Protein AF-A0ABD1KJP4-F1 (afdb_monomer)

Mean predicted aligned error: 9.14 Å

Sequence (254 aa):
MLNLATSDILCLLPLPAFMHALVNEWTFGSAICKVLSFIIYTSLYTGLLTVMLMSIHRYVAVVYPRLWAKMDKMRERFLLFSLWILGSILAICAVETYDVVEDGGKSKCWRISMSDGKRAAVVLSETLFGFAIPFPILVVSYCCLHKKVNQAAFFRSQRLTRLVTLIVVTFFVLWTPVHILNLMHIFAILIKPAKPDMYEQLSRLIRSSDEVVKSFTFINSSVNPSLYAFSSRRLRQNLNQPEDTGAQNSPERL

Organism: NCBI:txid363190

Radius of gyration: 23.45 Å; Cα contacts (8 Å, |Δi|>4): 217; chains: 1; bounding box: 84×47×58 Å

pLDDT: mean 81.46, std 12.36, range [36.31, 96.0]

Structure (mmCIF, N/CA/C/O backbone):
data_AF-A0ABD1KJP4-F1
#
_entry.id   AF-A0ABD1KJP4-F1
#
loop_
_atom_site.group_PDB
_atom_site.id
_atom_site.type_symbol
_atom_site.label_atom_id
_atom_site.label_alt_id
_atom_site.label_comp_id
_atom_site.label_asym_id
_atom_site.label_entity_id
_atom_site.label_seq_id
_atom_site.pdbx_PDB_ins_code
_atom_site.Cartn_x
_atom_site.Cartn_y
_atom_site.Cartn_z
_atom_site.occupancy
_atom_site.B_iso_or_equiv
_atom_site.auth_seq_id
_atom_site.auth_comp_id
_atom_site.auth_asym_id
_atom_site.auth_atom_id
_atom_site.pdbx_PDB_model_num
ATOM 1 N N . MET A 1 1 ? -7.871 7.688 12.672 1.00 81.31 1 MET A N 1
ATOM 2 C CA . MET A 1 1 ? -8.555 8.112 11.426 1.00 81.31 1 MET A CA 1
ATOM 3 C C . MET A 1 1 ? -7.677 9.080 10.655 1.00 81.31 1 MET A C 1
ATOM 5 O O . MET A 1 1 ? -7.426 8.811 9.495 1.00 81.31 1 MET A O 1
ATOM 9 N N . LEU A 1 2 ? -7.130 10.119 11.305 1.00 87.31 2 LEU A N 1
ATOM 10 C CA . LEU A 1 2 ? -6.175 11.043 10.678 1.00 87.31 2 LEU A CA 1
ATOM 11 C C . LEU A 1 2 ? -4.997 10.329 9.995 1.00 87.31 2 LEU A C 1
ATOM 13 O O . LEU A 1 2 ? -4.798 10.554 8.817 1.00 87.31 2 LEU A O 1
ATOM 17 N N . ASN A 1 3 ? -4.312 9.398 10.676 1.00 90.38 3 ASN A N 1
ATOM 18 C CA . ASN A 1 3 ? -3.225 8.616 10.064 1.00 90.38 3 ASN A CA 1
ATOM 19 C C . ASN A 1 3 ? -3.621 7.921 8.754 1.00 90.38 3 ASN A C 1
ATOM 21 O O . ASN A 1 3 ? -2.839 7.935 7.816 1.00 90.38 3 ASN A O 1
ATOM 25 N N . LEU A 1 4 ? -4.828 7.347 8.694 1.00 89.19 4 LEU A N 1
ATOM 26 C CA . LEU A 1 4 ? -5.322 6.665 7.497 1.00 89.19 4 LEU A CA 1
ATOM 27 C C . LEU A 1 4 ? -5.564 7.670 6.364 1.00 89.19 4 LEU A C 1
ATOM 29 O O . LEU A 1 4 ? -5.093 7.466 5.256 1.00 89.19 4 LEU A O 1
ATOM 33 N N . ALA A 1 5 ? -6.198 8.807 6.665 1.00 90.19 5 ALA A N 1
ATOM 34 C CA . ALA A 1 5 ? -6.375 9.880 5.688 1.00 90.19 5 ALA A CA 1
ATOM 35 C C . ALA A 1 5 ? -5.031 10.449 5.200 1.00 90.19 5 ALA A C 1
ATOM 37 O O . ALA A 1 5 ? -4.873 10.720 4.014 1.00 90.19 5 ALA A O 1
ATOM 38 N N . THR A 1 6 ? -4.049 10.600 6.092 1.00 92.62 6 THR A N 1
ATOM 39 C CA . THR A 1 6 ? -2.695 11.034 5.732 1.00 92.62 6 THR A CA 1
ATOM 40 C C . THR A 1 6 ? -2.020 10.024 4.810 1.00 92.62 6 THR A C 1
ATOM 42 O O . THR A 1 6 ? -1.490 10.431 3.781 1.00 92.62 6 THR A O 1
ATOM 45 N N . SER A 1 7 ? -2.069 8.724 5.125 1.00 94.06 7 SER A N 1
ATOM 46 C CA . SER A 1 7 ? -1.516 7.696 4.238 1.00 94.06 7 SER A CA 1
ATOM 47 C C . SER A 1 7 ? -2.243 7.650 2.894 1.00 94.06 7 SER A C 1
ATOM 49 O O . SER A 1 7 ? -1.596 7.542 1.863 1.00 94.06 7 SER A O 1
ATOM 51 N N . ASP A 1 8 ? -3.568 7.803 2.870 1.00 92.56 8 ASP A N 1
ATOM 52 C CA . ASP A 1 8 ? -4.337 7.800 1.623 1.00 92.56 8 ASP A CA 1
ATOM 53 C C . ASP A 1 8 ? -3.972 8.981 0.717 1.00 92.56 8 ASP A C 1
ATOM 55 O O . ASP A 1 8 ? -3.755 8.802 -0.479 1.00 92.56 8 ASP A O 1
ATOM 59 N N . ILE A 1 9 ? -3.846 10.183 1.288 1.00 92.56 9 ILE A N 1
ATOM 60 C CA . ILE A 1 9 ? -3.418 11.374 0.545 1.00 92.56 9 ILE A CA 1
ATOM 61 C C . ILE A 1 9 ? -2.000 11.177 0.009 1.00 92.56 9 ILE A C 1
ATOM 63 O O . ILE A 1 9 ? -1.771 11.407 -1.177 1.00 92.56 9 ILE A O 1
ATOM 67 N N . LEU A 1 10 ? -1.064 10.712 0.845 1.00 94.00 10 LEU A N 1
ATOM 68 C CA . LEU A 1 10 ? 0.306 10.432 0.412 1.00 94.00 10 LEU A CA 1
ATOM 69 C C . LEU A 1 10 ? 0.353 9.375 -0.698 1.00 94.00 10 LEU A C 1
ATOM 71 O O . LEU A 1 10 ? 1.142 9.527 -1.623 1.00 94.00 10 LEU A O 1
ATOM 75 N N . CYS A 1 11 ? -0.516 8.362 -0.667 1.00 93.44 11 CYS A N 1
ATOM 76 C CA . CYS A 1 11 ? -0.611 7.360 -1.729 1.00 93.44 11 CYS A CA 1
ATOM 77 C C . CYS A 1 11 ? -1.087 7.956 -3.063 1.00 93.44 11 CYS A C 1
ATOM 79 O O . CYS A 1 11 ? -0.708 7.463 -4.122 1.00 93.44 11 CYS A O 1
ATOM 81 N N . LEU A 1 12 ? -1.917 9.002 -3.031 1.00 93.12 12 LEU A N 1
ATOM 82 C CA . LEU A 1 12 ? -2.450 9.654 -4.230 1.00 93.12 12 LEU A CA 1
ATOM 83 C C . LEU A 1 12 ? -1.501 10.709 -4.819 1.00 93.12 12 LEU A C 1
ATOM 85 O O . LEU A 1 12 ? -1.611 11.009 -6.005 1.00 93.12 12 LEU A O 1
ATOM 89 N N . LEU A 1 13 ? -0.554 11.252 -4.043 1.00 93.75 13 LEU A N 1
ATOM 90 C CA . LEU A 1 13 ? 0.391 12.272 -4.530 1.00 93.75 13 LEU A CA 1
ATOM 91 C C . LEU A 1 13 ? 1.233 11.819 -5.741 1.00 93.75 13 LEU A C 1
ATOM 93 O O . LEU A 1 13 ? 1.409 12.624 -6.652 1.00 93.75 13 LEU A O 1
ATOM 97 N N . PRO A 1 14 ? 1.740 10.572 -5.811 1.00 92.81 14 PRO A N 1
ATOM 98 C CA . PRO A 1 14 ? 2.503 10.094 -6.963 1.00 92.81 14 PRO A CA 1
ATOM 99 C C . PRO A 1 14 ? 1.662 9.834 -8.216 1.00 92.81 14 PRO A C 1
ATOM 101 O O . PRO A 1 14 ? 2.219 9.733 -9.310 1.00 92.81 14 PRO A O 1
ATOM 104 N N . LEU A 1 15 ? 0.335 9.718 -8.080 1.00 91.44 15 LEU A N 1
ATOM 105 C CA . LEU A 1 15 ? -0.561 9.288 -9.154 1.00 91.44 15 LEU A CA 1
ATOM 106 C C . LEU A 1 15 ? -0.414 10.116 -10.447 1.00 91.44 15 LEU A C 1
ATOM 108 O O . LEU A 1 15 ? -0.304 9.500 -11.506 1.00 91.44 15 LEU A O 1
ATOM 112 N N . PRO A 1 16 ? -0.333 11.464 -10.428 1.00 92.31 16 PRO A N 1
ATOM 113 C CA . PRO A 1 16 ? -0.170 12.250 -11.652 1.00 92.31 16 PRO A CA 1
ATOM 114 C C . PRO A 1 16 ? 1.120 11.931 -12.421 1.00 92.31 16 PRO A C 1
ATOM 116 O O . PRO A 1 16 ? 1.107 11.902 -13.650 1.00 92.31 16 PRO A O 1
ATOM 119 N N . ALA A 1 17 ? 2.221 11.648 -11.715 1.00 91.69 17 ALA A N 1
ATOM 120 C CA . ALA A 1 17 ? 3.492 11.290 -12.344 1.00 91.69 17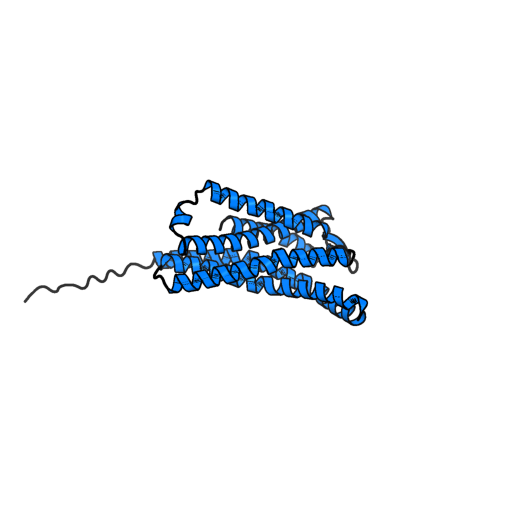 ALA A CA 1
ATOM 121 C C . ALA A 1 17 ? 3.406 9.925 -13.045 1.00 91.69 17 ALA A C 1
ATOM 123 O O . ALA A 1 17 ? 3.868 9.784 -14.178 1.00 91.69 17 ALA A O 1
ATOM 124 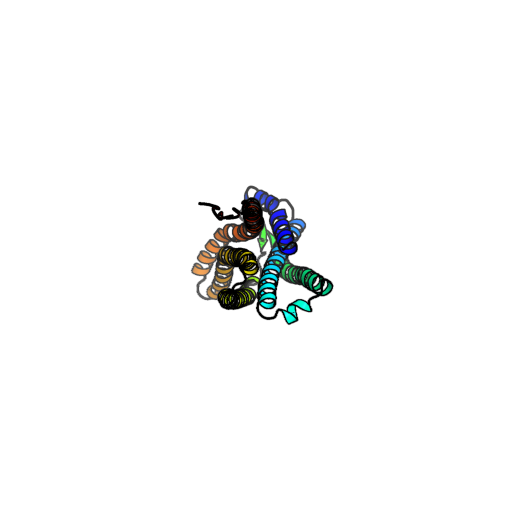N N . PHE A 1 18 ? 2.755 8.943 -12.412 1.00 90.06 18 PHE A N 1
ATOM 125 C CA . PHE A 1 18 ? 2.505 7.637 -13.027 1.00 90.06 18 PHE A CA 1
ATOM 126 C C . PHE A 1 18 ? 1.525 7.729 -14.202 1.00 90.06 18 PHE A C 1
ATOM 128 O O . PHE A 1 18 ? 1.778 7.128 -15.240 1.00 90.06 18 PHE A O 1
ATOM 135 N N . MET A 1 19 ? 0.468 8.541 -14.103 1.00 90.31 19 MET A N 1
ATOM 136 C CA . MET A 1 19 ? -0.467 8.769 -15.214 1.00 90.31 19 MET A CA 1
ATOM 137 C C . MET A 1 19 ? 0.226 9.404 -16.425 1.00 90.31 19 MET A C 1
ATOM 139 O O . MET A 1 19 ? 0.005 8.974 -17.555 1.00 90.31 19 MET A O 1
ATOM 143 N N . HIS A 1 20 ? 1.112 10.379 -16.200 1.00 91.56 20 HIS A N 1
ATOM 144 C CA . HIS A 1 20 ? 1.943 10.940 -17.264 1.00 91.56 20 HIS A CA 1
ATOM 145 C C . HIS A 1 20 ? 2.839 9.870 -17.909 1.00 91.56 20 HIS A C 1
ATOM 147 O O . HIS A 1 20 ? 2.899 9.767 -19.134 1.00 91.56 20 HIS A O 1
ATOM 153 N N . ALA A 1 21 ? 3.510 9.052 -17.093 1.00 89.50 21 ALA A N 1
ATOM 154 C CA . ALA A 1 21 ? 4.411 8.010 -17.578 1.00 89.50 21 ALA A CA 1
ATOM 155 C C . ALA A 1 21 ? 3.695 6.876 -18.334 1.00 89.50 21 ALA A C 1
ATOM 157 O O . ALA A 1 21 ? 4.287 6.289 -19.236 1.00 89.50 21 ALA A O 1
ATOM 158 N N . LEU A 1 22 ? 2.431 6.585 -17.999 1.00 86.00 22 LEU A N 1
ATOM 159 C CA . LEU A 1 22 ? 1.606 5.598 -18.704 1.00 86.00 22 LEU A CA 1
ATOM 160 C C . LEU A 1 22 ? 1.279 6.025 -20.142 1.00 86.00 22 LEU A C 1
ATOM 162 O O . LEU A 1 22 ? 1.273 5.188 -21.043 1.00 86.00 22 LEU A O 1
ATOM 166 N N . VAL A 1 23 ? 1.003 7.314 -20.362 1.00 88.00 23 VAL A N 1
ATOM 167 C CA . VAL A 1 23 ? 0.666 7.853 -21.692 1.00 88.00 23 VAL A CA 1
ATOM 168 C C . VAL A 1 23 ? 1.929 8.083 -22.524 1.00 88.00 23 VAL A C 1
ATOM 170 O O . VAL A 1 23 ? 1.996 7.699 -23.695 1.00 88.00 23 VAL A O 1
ATOM 173 N N . ASN A 1 24 ? 2.943 8.681 -21.901 1.00 88.56 24 ASN A N 1
ATOM 174 C CA . ASN A 1 24 ? 4.196 9.043 -22.547 1.00 88.56 24 ASN A CA 1
ATOM 175 C C . ASN A 1 24 ? 5.257 7.972 -22.259 1.00 88.56 24 ASN A C 1
ATOM 177 O O . ASN A 1 24 ? 5.171 6.850 -22.768 1.00 88.56 24 ASN A O 1
ATOM 181 N N . GLU A 1 25 ? 6.241 8.344 -21.450 1.00 91.25 25 GLU A N 1
ATOM 182 C CA . GLU A 1 25 ? 7.301 7.515 -20.902 1.00 91.25 25 GLU A CA 1
ATOM 183 C C . GLU A 1 25 ? 7.779 8.125 -19.576 1.00 91.25 25 GLU A C 1
ATOM 185 O O . GLU A 1 25 ? 7.452 9.267 -19.225 1.00 91.25 25 GLU A O 1
ATOM 190 N N . TRP A 1 26 ? 8.550 7.359 -18.813 1.00 93.88 26 TRP A N 1
ATOM 191 C CA . TRP A 1 26 ? 9.144 7.815 -17.567 1.00 93.88 26 TRP A CA 1
ATOM 192 C C . TRP A 1 26 ? 10.380 8.685 -17.818 1.00 93.88 26 TRP A C 1
ATOM 194 O O . TRP A 1 26 ? 11.457 8.171 -18.106 1.00 93.88 26 TRP A O 1
ATOM 204 N N . THR A 1 27 ? 10.250 9.998 -17.625 1.00 93.12 27 THR A N 1
ATOM 205 C CA . THR A 1 27 ? 11.337 10.976 -17.837 1.00 93.12 27 THR A CA 1
ATOM 206 C C . THR A 1 27 ? 11.956 11.517 -16.544 1.00 93.12 27 THR A C 1
ATOM 208 O O . THR A 1 27 ? 12.947 12.238 -16.578 1.00 93.12 27 THR A O 1
ATOM 211 N N . PHE A 1 28 ? 11.412 11.154 -15.380 1.00 92.44 28 PHE A N 1
ATOM 212 C CA . PHE A 1 28 ? 11.823 11.700 -14.079 1.00 92.44 28 PHE A CA 1
ATOM 213 C C . PHE A 1 28 ? 13.106 11.068 -13.502 1.00 92.44 28 PHE A C 1
ATOM 215 O O . PHE A 1 28 ? 13.594 11.478 -12.449 1.00 92.44 28 PHE A O 1
ATOM 222 N N . GLY A 1 29 ? 13.654 10.050 -14.166 1.00 93.25 29 GLY A N 1
ATOM 223 C CA . GLY A 1 29 ? 14.861 9.345 -13.734 1.00 93.25 29 GLY A CA 1
ATOM 224 C C . GLY A 1 29 ? 14.659 8.384 -12.553 1.00 93.25 29 GLY A C 1
ATOM 225 O O . GLY A 1 29 ? 13.565 8.242 -11.995 1.00 93.25 29 GLY A O 1
ATOM 226 N N . SER A 1 30 ? 15.743 7.695 -12.188 1.00 93.69 30 SER A N 1
ATOM 227 C CA . SER A 1 30 ? 15.760 6.622 -11.177 1.00 93.69 30 SER A CA 1
ATOM 228 C C . SER A 1 30 ? 15.444 7.114 -9.764 1.00 93.69 30 SER A C 1
ATOM 230 O O . SER A 1 30 ? 14.629 6.514 -9.062 1.00 93.69 30 SER A O 1
ATOM 232 N N . ALA A 1 31 ? 16.016 8.252 -9.357 1.00 94.31 31 ALA A N 1
ATOM 233 C CA . ALA A 1 31 ? 15.813 8.790 -8.013 1.00 94.31 31 ALA A CA 1
ATOM 234 C C . ALA A 1 31 ? 14.329 9.070 -7.727 1.00 94.31 31 ALA A C 1
ATOM 236 O O . ALA A 1 31 ? 13.802 8.640 -6.701 1.00 94.31 31 ALA A O 1
ATOM 237 N N . ILE A 1 32 ? 13.630 9.721 -8.662 1.00 94.88 32 ILE A N 1
ATOM 238 C CA . ILE A 1 32 ? 12.201 10.016 -8.513 1.00 94.88 32 ILE A CA 1
ATOM 239 C C . ILE A 1 32 ? 11.373 8.723 -8.559 1.00 94.88 32 ILE A C 1
ATOM 241 O O . ILE A 1 32 ? 10.429 8.594 -7.784 1.00 94.88 32 ILE A O 1
ATOM 245 N N . CYS A 1 33 ? 11.750 7.735 -9.381 1.00 94.44 33 CYS A N 1
ATOM 246 C CA . CYS A 1 33 ? 11.081 6.427 -9.410 1.00 94.44 33 CYS A CA 1
ATOM 247 C C . CYS A 1 33 ? 11.119 5.749 -8.034 1.00 94.44 33 CYS A C 1
ATOM 249 O O . CYS A 1 33 ? 10.080 5.322 -7.522 1.00 94.44 33 CYS A O 1
ATOM 251 N N . LYS A 1 34 ? 12.291 5.731 -7.388 1.00 94.31 34 LYS A N 1
ATOM 252 C CA . LYS A 1 34 ? 12.469 5.144 -6.052 1.00 94.31 34 LYS A CA 1
ATOM 253 C C . LYS A 1 34 ? 11.723 5.924 -4.975 1.00 94.31 34 LYS A C 1
ATOM 255 O O . LYS A 1 34 ? 11.031 5.315 -4.165 1.00 94.31 34 LYS A O 1
ATOM 260 N N . VAL A 1 35 ? 11.787 7.258 -4.994 1.00 95.38 35 VAL A N 1
ATOM 261 C CA . VAL A 1 35 ? 11.077 8.112 -4.023 1.00 95.38 35 VAL A CA 1
ATOM 262 C C . VAL A 1 35 ? 9.562 7.953 -4.137 1.00 95.38 35 VAL A C 1
ATOM 264 O O . VAL A 1 35 ? 8.889 7.740 -3.130 1.00 95.38 35 VAL A O 1
ATOM 267 N N . LEU A 1 36 ? 9.009 8.017 -5.350 1.00 94.62 36 LEU A N 1
ATOM 268 C CA . LEU A 1 36 ? 7.568 7.878 -5.559 1.00 94.62 36 LEU A CA 1
ATOM 269 C C . LEU A 1 36 ? 7.084 6.465 -5.221 1.00 94.62 36 LEU A C 1
ATOM 271 O O . LEU A 1 36 ? 6.056 6.320 -4.560 1.00 94.62 36 LEU A O 1
ATOM 275 N N . SER A 1 37 ? 7.858 5.434 -5.570 1.00 92.75 37 SER A N 1
ATOM 276 C CA . SER A 1 37 ? 7.577 4.056 -5.149 1.00 92.75 37 SER A CA 1
ATOM 277 C C . SER A 1 37 ? 7.612 3.922 -3.623 1.00 92.75 37 SER A C 1
ATOM 279 O O . SER A 1 37 ? 6.708 3.332 -3.037 1.00 92.75 37 SER A O 1
ATOM 281 N N . PHE A 1 38 ? 8.593 4.530 -2.950 1.00 94.44 38 PHE A N 1
ATOM 282 C CA . PHE A 1 38 ? 8.696 4.522 -1.488 1.00 94.44 38 PHE A CA 1
ATOM 283 C C . PHE A 1 38 ? 7.500 5.180 -0.811 1.00 94.44 38 PHE A C 1
ATOM 285 O O . PHE A 1 38 ? 6.962 4.627 0.150 1.00 94.44 38 PHE A O 1
ATOM 292 N N . ILE A 1 39 ? 7.045 6.320 -1.331 1.00 94.88 39 ILE A N 1
ATOM 293 C CA . ILE A 1 39 ? 5.849 7.001 -0.830 1.00 94.88 39 ILE A CA 1
ATOM 294 C C . ILE A 1 39 ? 4.621 6.098 -0.981 1.00 94.88 39 ILE A C 1
ATOM 296 O O . ILE A 1 39 ? 3.868 5.956 -0.015 1.00 94.88 39 ILE A O 1
ATOM 300 N N . ILE A 1 40 ? 4.441 5.445 -2.136 1.00 92.25 40 ILE A N 1
ATOM 301 C CA . ILE A 1 40 ? 3.330 4.505 -2.359 1.00 92.25 40 ILE A CA 1
ATOM 302 C C . ILE A 1 40 ? 3.392 3.363 -1.343 1.00 92.25 40 ILE A C 1
ATOM 304 O O . ILE A 1 40 ? 2.454 3.180 -0.571 1.00 92.25 40 ILE A O 1
ATOM 308 N N . TYR A 1 41 ? 4.500 2.624 -1.282 1.00 91.31 41 TYR A N 1
ATOM 309 C CA . TYR A 1 41 ? 4.616 1.451 -0.412 1.00 91.31 41 TYR A CA 1
ATOM 310 C C . TYR A 1 41 ? 4.508 1.796 1.077 1.00 91.31 41 TYR A C 1
ATOM 312 O O . TYR A 1 41 ? 3.823 1.096 1.823 1.00 91.31 41 TYR A O 1
ATOM 320 N N . THR A 1 42 ? 5.117 2.900 1.515 1.00 94.38 42 THR A N 1
ATOM 321 C CA . THR A 1 42 ? 5.007 3.364 2.908 1.00 94.38 42 THR A CA 1
ATOM 322 C C . THR A 1 42 ? 3.564 3.704 3.250 1.00 94.38 42 THR A C 1
ATOM 324 O O . THR A 1 42 ? 3.069 3.320 4.313 1.00 94.38 42 THR A O 1
ATOM 327 N N . SER A 1 43 ? 2.867 4.383 2.338 1.00 94.00 43 SER A N 1
ATOM 328 C CA . SER A 1 43 ? 1.457 4.731 2.499 1.00 94.00 43 SER A CA 1
ATOM 329 C C . SER A 1 43 ? 0.575 3.488 2.561 1.00 94.00 43 SER A C 1
ATOM 331 O O . SER A 1 43 ? -0.283 3.394 3.438 1.00 94.00 43 SER A O 1
ATOM 333 N N . LEU A 1 44 ? 0.831 2.498 1.703 1.00 89.75 44 LEU A N 1
ATOM 334 C CA . LEU A 1 44 ? 0.098 1.235 1.688 1.00 89.75 44 LEU A CA 1
ATOM 335 C C . LEU A 1 44 ? 0.237 0.470 3.000 1.00 89.75 44 LEU A C 1
ATOM 337 O O . LEU A 1 44 ? -0.769 0.138 3.631 1.00 89.75 44 LEU A O 1
ATOM 341 N N . TYR A 1 45 ? 1.475 0.219 3.436 1.00 90.75 45 TYR A N 1
ATOM 342 C CA . TYR A 1 45 ? 1.721 -0.526 4.667 1.00 90.75 45 TYR A CA 1
ATOM 343 C C . TYR A 1 45 ? 1.209 0.232 5.890 1.00 90.75 45 TYR A C 1
ATOM 345 O O . TYR A 1 45 ? 0.561 -0.361 6.750 1.00 90.75 45 TYR A O 1
ATOM 353 N N . THR A 1 46 ? 1.417 1.548 5.954 1.00 93.00 46 THR A N 1
ATOM 354 C CA . THR A 1 46 ? 0.906 2.368 7.061 1.00 93.00 46 THR A CA 1
ATOM 355 C C . THR A 1 46 ? -0.622 2.381 7.094 1.00 93.00 46 THR A C 1
ATOM 357 O O . THR A 1 46 ? -1.209 2.247 8.171 1.00 93.00 46 THR A O 1
ATOM 360 N N . GLY A 1 47 ? -1.282 2.498 5.939 1.00 91.81 47 GLY A N 1
ATOM 361 C CA . GLY A 1 47 ? -2.738 2.447 5.827 1.00 91.81 47 GLY A CA 1
ATOM 362 C C . GLY A 1 47 ? -3.293 1.108 6.311 1.00 91.81 47 GLY A C 1
ATOM 363 O O . GLY A 1 47 ? -4.164 1.070 7.181 1.00 91.81 47 GLY A O 1
ATOM 364 N N . LEU A 1 48 ? -2.710 0.004 5.844 1.00 89.38 48 LEU A N 1
ATOM 365 C CA . LEU A 1 48 ? -3.057 -1.357 6.251 1.00 89.38 48 LEU A CA 1
ATOM 366 C C . LEU A 1 48 ? -2.873 -1.592 7.760 1.00 89.38 48 LEU A C 1
ATOM 368 O O . LEU A 1 48 ? -3.801 -2.029 8.448 1.00 89.38 48 LEU A O 1
ATOM 372 N N . LEU A 1 49 ? -1.704 -1.237 8.298 1.00 91.31 49 LEU A N 1
ATOM 373 C CA . LEU A 1 49 ? -1.415 -1.298 9.733 1.00 91.31 49 LEU A CA 1
ATOM 374 C C . LEU A 1 49 ? -2.402 -0.443 10.541 1.00 91.31 49 LEU A C 1
ATOM 376 O O . LEU A 1 49 ? -2.856 -0.847 11.614 1.00 91.31 49 LEU A O 1
ATOM 380 N N . THR A 1 50 ? -2.784 0.721 10.013 1.00 91.31 50 THR A N 1
ATOM 381 C CA . THR A 1 50 ? -3.748 1.620 10.651 1.00 91.31 50 THR A CA 1
ATOM 382 C C . THR A 1 50 ? -5.153 1.013 10.680 1.00 91.31 50 THR A C 1
ATOM 384 O O . THR A 1 50 ? -5.815 1.090 11.717 1.00 91.31 50 THR A O 1
ATOM 387 N N . VAL A 1 51 ? -5.611 0.371 9.599 1.00 88.38 51 VAL A N 1
ATOM 388 C CA . VAL A 1 51 ? -6.909 -0.332 9.551 1.00 88.38 51 VAL A CA 1
ATOM 389 C C . VAL A 1 51 ? -6.938 -1.507 10.534 1.00 88.38 51 VAL A C 1
ATOM 391 O O . VAL A 1 51 ? -7.925 -1.691 11.257 1.00 88.38 51 VAL A O 1
ATOM 394 N N . MET A 1 52 ? -5.841 -2.262 10.642 1.00 88.62 52 MET A N 1
ATOM 395 C CA . MET A 1 52 ? -5.701 -3.311 11.657 1.00 88.62 52 MET A CA 1
ATOM 396 C C . MET A 1 52 ? -5.781 -2.748 13.073 1.00 88.62 52 MET A C 1
ATOM 398 O O . MET A 1 52 ? -6.584 -3.222 13.881 1.00 88.62 52 MET A O 1
ATOM 402 N N . LEU A 1 53 ? -5.009 -1.697 13.365 1.00 90.12 53 LEU A N 1
ATOM 403 C CA . LEU A 1 53 ? -5.020 -1.051 14.675 1.00 90.12 53 LEU A CA 1
ATOM 404 C C . LEU A 1 53 ? -6.413 -0.511 15.014 1.00 90.12 53 LEU A C 1
ATOM 406 O O . LEU A 1 53 ? -6.871 -0.687 16.139 1.00 90.12 53 LEU A O 1
ATOM 410 N N . MET A 1 54 ? -7.125 0.088 14.054 1.00 85.62 54 MET A N 1
ATOM 411 C CA . MET A 1 54 ? -8.511 0.530 14.244 1.00 85.62 54 MET A CA 1
ATOM 412 C C . MET A 1 54 ? -9.451 -0.623 14.594 1.00 85.62 54 MET A C 1
ATOM 414 O O . MET A 1 54 ? -10.279 -0.475 15.495 1.00 85.62 54 MET A O 1
ATOM 418 N N . SER A 1 55 ? -9.326 -1.758 13.907 1.00 83.88 55 SER A N 1
ATOM 419 C CA . SER A 1 55 ? -10.171 -2.937 14.128 1.00 83.88 55 SER A CA 1
ATOM 420 C C . SER A 1 55 ? -9.933 -3.534 15.518 1.00 83.88 55 SER A C 1
ATOM 422 O O . SER A 1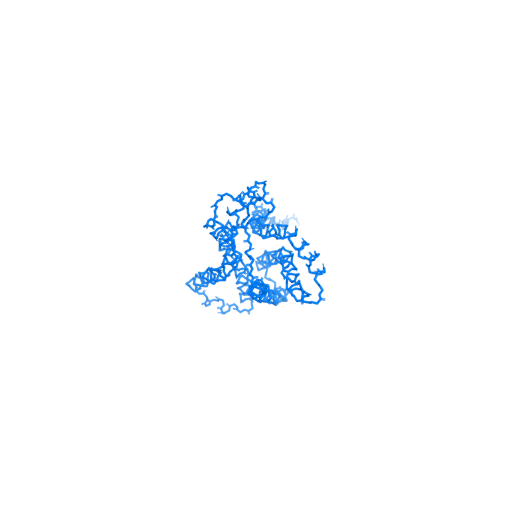 55 ? -10.883 -3.736 16.279 1.00 83.88 55 SER A O 1
ATOM 424 N N . ILE A 1 56 ? -8.663 -3.690 15.909 1.00 85.19 56 ILE A N 1
ATOM 425 C CA . ILE A 1 56 ? -8.262 -4.135 17.253 1.00 85.19 56 ILE A CA 1
ATOM 426 C C . ILE A 1 56 ? -8.744 -3.144 18.312 1.00 85.19 56 ILE A C 1
ATOM 428 O O . ILE A 1 56 ? -9.352 -3.533 19.306 1.00 85.19 56 ILE A O 1
ATOM 432 N N . HIS A 1 57 ? -8.527 -1.850 18.091 1.00 84.88 57 HIS A N 1
ATOM 433 C CA . HIS A 1 57 ? -8.942 -0.798 19.009 1.00 84.88 57 HIS A CA 1
ATOM 434 C C . HIS A 1 57 ? -10.455 -0.825 19.254 1.00 84.88 57 HIS A C 1
ATOM 436 O O . HIS A 1 57 ? -10.906 -0.672 20.390 1.00 84.88 57 HIS A O 1
ATOM 442 N N . ARG A 1 58 ? -11.272 -1.000 18.207 1.00 81.50 58 ARG A N 1
ATOM 443 C CA . ARG A 1 58 ? -12.730 -1.109 18.369 1.00 81.50 58 ARG A CA 1
ATOM 444 C C . ARG A 1 58 ? -13.117 -2.370 19.126 1.00 81.50 58 ARG A C 1
ATOM 446 O O . ARG A 1 58 ? -13.957 -2.290 20.018 1.00 81.50 58 ARG A O 1
ATOM 453 N N . TYR A 1 59 ? -12.479 -3.492 18.813 1.00 83.00 59 TYR A N 1
ATOM 454 C CA . TYR A 1 59 ? -12.690 -4.745 19.524 1.00 83.00 59 TYR A CA 1
ATOM 455 C C . TYR A 1 59 ? -12.386 -4.613 21.027 1.00 83.00 59 TYR A C 1
ATOM 457 O O . TYR A 1 59 ? -13.249 -4.902 21.857 1.00 83.00 59 TYR A O 1
ATOM 465 N N . VAL A 1 60 ? -11.211 -4.087 21.390 1.00 83.00 60 VAL A N 1
ATOM 466 C CA . VAL A 1 60 ? -10.797 -3.894 22.791 1.00 83.00 60 VAL A CA 1
ATOM 467 C C . VAL A 1 60 ? -11.725 -2.926 23.523 1.00 83.00 60 VAL A C 1
ATOM 469 O O . VAL A 1 60 ? -12.111 -3.205 24.656 1.00 83.00 60 VAL A O 1
ATOM 472 N N . ALA A 1 61 ? -12.138 -1.827 22.886 1.00 81.62 61 ALA A N 1
ATOM 473 C CA . ALA A 1 61 ? -13.054 -0.863 23.496 1.00 81.62 61 ALA A CA 1
ATOM 474 C C . ALA A 1 61 ? -14.438 -1.462 23.820 1.00 81.62 61 ALA A C 1
ATOM 476 O O . ALA A 1 61 ? -15.048 -1.069 24.812 1.00 81.62 61 ALA A O 1
ATOM 477 N N . VAL A 1 62 ? -14.929 -2.407 23.007 1.00 77.56 62 VAL A N 1
ATOM 478 C CA . VAL A 1 62 ? -16.233 -3.063 23.214 1.00 77.56 62 VAL A CA 1
ATOM 479 C C . VAL A 1 62 ? -16.139 -4.232 24.198 1.00 77.56 62 VAL A C 1
ATOM 481 O O . VAL A 1 62 ? -17.022 -4.395 25.037 1.00 77.56 62 VAL A O 1
ATOM 484 N N . VAL A 1 63 ? -15.088 -5.053 24.115 1.00 79.56 63 VAL A N 1
ATOM 485 C CA . VAL A 1 63 ? -14.967 -6.282 24.922 1.00 79.56 63 VAL A CA 1
ATOM 486 C C . VAL A 1 63 ? -14.299 -6.036 26.276 1.00 79.56 63 VAL A C 1
ATOM 488 O O . VAL A 1 63 ? -14.691 -6.644 27.270 1.00 79.56 63 VAL A O 1
ATOM 491 N N . TYR A 1 64 ? -13.328 -5.122 26.343 1.00 81.75 64 TYR A N 1
ATOM 492 C CA . TYR A 1 64 ? -12.514 -4.861 27.534 1.00 81.75 64 TYR A CA 1
ATOM 493 C C . TYR A 1 64 ? -12.507 -3.365 27.913 1.00 81.75 64 TYR A C 1
ATOM 495 O O . TYR A 1 64 ? -11.445 -2.732 27.941 1.00 81.75 64 TYR A O 1
ATOM 503 N N . PRO A 1 65 ? -13.662 -2.772 28.280 1.00 78.12 65 PRO A N 1
ATOM 504 C CA . PRO A 1 65 ? -13.780 -1.334 28.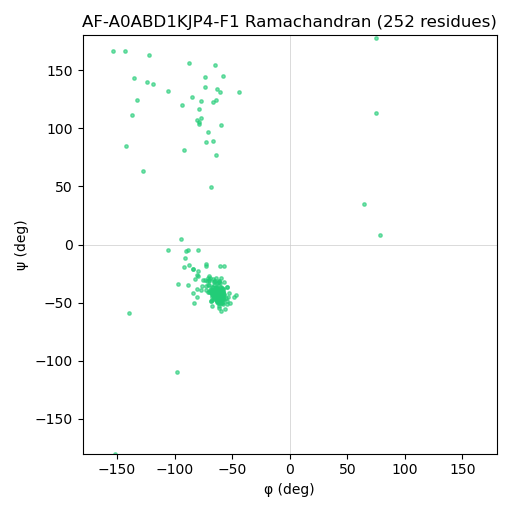555 1.00 78.12 65 PRO A CA 1
ATOM 505 C C . PRO A 1 65 ? -12.868 -0.846 29.696 1.00 78.12 65 PRO A C 1
ATOM 507 O O . PRO A 1 65 ? -12.397 0.289 29.676 1.00 78.12 65 PRO A O 1
ATOM 510 N N . ARG A 1 66 ? -12.551 -1.712 30.671 1.00 79.38 66 ARG A N 1
ATOM 511 C CA . ARG A 1 66 ? -11.609 -1.398 31.764 1.00 79.38 66 ARG A CA 1
ATOM 512 C C . ARG A 1 66 ? -10.156 -1.291 31.294 1.00 79.38 66 ARG A C 1
ATOM 514 O O . ARG A 1 66 ? -9.403 -0.489 31.835 1.00 79.38 66 ARG A O 1
ATOM 521 N N . LEU A 1 67 ? -9.757 -2.100 30.309 1.00 77.88 67 LEU A N 1
ATOM 522 C CA . LEU A 1 67 ? -8.424 -2.022 29.703 1.00 77.88 67 LEU A CA 1
ATOM 523 C C . LEU A 1 67 ? -8.321 -0.777 28.817 1.00 77.88 67 LEU A C 1
ATOM 525 O O . LEU A 1 67 ? -7.313 -0.079 28.855 1.00 77.88 67 LEU A O 1
ATOM 529 N N . TRP A 1 68 ? -9.400 -0.468 28.093 1.00 78.12 68 TRP A N 1
ATOM 530 C CA . TRP A 1 68 ? -9.528 0.755 27.307 1.00 78.12 68 TRP A CA 1
ATOM 531 C C . TRP A 1 68 ? -9.367 2.023 28.157 1.00 78.12 68 TRP A C 1
ATOM 533 O O . TRP A 1 68 ? -8.613 2.912 27.780 1.00 78.12 68 TRP A O 1
ATOM 543 N N . ALA A 1 69 ? -9.982 2.081 29.342 1.00 76.56 69 ALA A N 1
ATOM 544 C CA . ALA A 1 69 ? -9.862 3.233 30.241 1.00 76.56 69 ALA A CA 1
ATOM 545 C C . ALA A 1 69 ? -8.418 3.527 30.705 1.00 76.56 69 ALA A C 1
ATOM 547 O O . ALA A 1 69 ? -8.137 4.634 31.155 1.00 76.56 69 ALA A O 1
ATOM 548 N N . LYS A 1 70 ? -7.497 2.557 30.589 1.00 79.38 70 LYS A N 1
ATOM 549 C CA . LYS A 1 70 ? -6.068 2.721 30.909 1.00 79.38 70 LYS A CA 1
ATOM 550 C C . LYS A 1 70 ? -5.216 3.177 29.716 1.00 79.38 70 LYS A C 1
ATOM 552 O O . LYS A 1 70 ? -4.013 3.385 29.883 1.00 79.38 70 LYS A O 1
ATOM 557 N N . MET A 1 71 ? -5.778 3.282 28.509 1.00 80.12 71 MET A N 1
ATOM 558 C CA . MET A 1 71 ? -5.053 3.837 27.366 1.00 80.12 71 MET A CA 1
ATOM 559 C C . MET A 1 71 ? -4.991 5.359 27.471 1.00 80.12 71 MET A C 1
ATOM 561 O O . MET A 1 71 ? -5.984 6.046 27.258 1.00 80.12 71 MET A O 1
ATOM 565 N N . ASP A 1 72 ? -3.798 5.874 27.763 1.00 84.31 72 ASP A N 1
ATOM 566 C CA . ASP A 1 72 ? -3.523 7.307 27.708 1.00 84.31 72 ASP A CA 1
ATOM 567 C C . ASP A 1 72 ? -3.082 7.766 26.300 1.00 84.31 72 ASP A C 1
ATOM 569 O O . ASP A 1 72 ? -2.536 6.990 25.504 1.00 84.31 72 ASP A O 1
ATOM 573 N N . LYS A 1 73 ? -3.279 9.058 26.009 1.00 84.44 73 LYS A N 1
ATOM 574 C CA . LYS A 1 73 ? -2.973 9.710 24.726 1.00 84.44 73 LYS A CA 1
ATOM 575 C C . LYS A 1 73 ? -1.509 9.561 24.310 1.00 84.44 73 LYS A C 1
ATOM 577 O O . LYS A 1 73 ? -1.231 9.482 23.114 1.00 84.44 73 LYS A O 1
ATOM 582 N N . MET A 1 74 ? -0.571 9.505 25.259 1.00 88.06 74 MET A N 1
ATOM 583 C CA . MET A 1 74 ? 0.851 9.265 24.964 1.00 88.06 74 MET A CA 1
ATOM 584 C C . MET A 1 74 ? 1.078 7.901 24.302 1.00 88.06 74 MET A C 1
ATOM 586 O O . MET A 1 74 ? 1.759 7.810 23.280 1.00 88.06 74 MET A O 1
ATOM 590 N N . ARG A 1 75 ? 0.453 6.844 24.836 1.00 87.31 75 ARG A N 1
ATOM 591 C CA . ARG A 1 75 ? 0.552 5.485 24.281 1.00 87.31 75 ARG A CA 1
ATOM 592 C C . ARG A 1 75 ? -0.099 5.385 22.908 1.00 87.31 75 ARG A C 1
ATOM 594 O O . ARG A 1 75 ? 0.456 4.743 22.023 1.00 87.31 75 ARG A O 1
ATOM 601 N N . GLU A 1 76 ? -1.245 6.036 22.717 1.00 87.00 76 GLU A N 1
ATOM 602 C CA . GLU A 1 76 ? -1.908 6.090 21.411 1.00 87.00 76 GLU A CA 1
ATOM 603 C C . GLU A 1 76 ? -1.006 6.747 20.356 1.00 87.00 76 GLU A C 1
ATOM 605 O O . GLU A 1 76 ? -0.792 6.175 19.290 1.00 87.00 76 GLU A O 1
ATOM 610 N N . ARG A 1 77 ? -0.407 7.903 20.668 1.00 89.06 77 ARG A N 1
ATOM 611 C CA . ARG A 1 77 ? 0.528 8.591 19.760 1.00 89.06 77 ARG A CA 1
ATOM 612 C C . ARG A 1 77 ? 1.754 7.743 19.439 1.00 89.06 77 ARG A C 1
ATOM 614 O O . ARG A 1 77 ? 2.152 7.687 18.280 1.00 89.06 77 ARG A O 1
ATOM 621 N N . PHE A 1 78 ? 2.320 7.065 20.437 1.00 92.69 78 PHE A N 1
ATOM 622 C CA . PHE A 1 78 ? 3.457 6.171 20.233 1.00 92.69 78 PHE A CA 1
ATOM 623 C C . PHE A 1 78 ? 3.116 5.014 19.285 1.00 92.69 78 PHE A C 1
ATOM 625 O O . PHE A 1 78 ? 3.872 4.756 18.354 1.00 92.69 78 PHE A O 1
ATOM 632 N N . LEU A 1 79 ? 1.957 4.367 19.467 1.00 91.81 79 LEU A N 1
ATOM 633 C CA . LEU A 1 79 ? 1.482 3.320 18.555 1.00 91.81 79 LEU A CA 1
ATOM 634 C C . LEU A 1 79 ? 1.300 3.859 17.136 1.00 91.81 79 LEU A C 1
ATOM 636 O O . LEU A 1 79 ? 1.748 3.246 16.178 1.00 91.81 79 LEU A O 1
ATOM 640 N N . LEU A 1 80 ? 0.672 5.025 16.991 1.00 93.25 80 LEU A N 1
ATOM 641 C CA . LEU A 1 80 ? 0.450 5.645 15.687 1.00 93.25 80 LEU A CA 1
ATOM 642 C C . LEU A 1 80 ? 1.763 6.004 14.979 1.00 93.25 80 LEU A C 1
ATOM 644 O O . LEU A 1 80 ? 1.847 5.840 13.765 1.00 93.25 80 LEU A O 1
ATOM 648 N N . PHE A 1 81 ? 2.772 6.469 15.716 1.00 93.94 81 PHE A N 1
ATOM 649 C CA . PHE A 1 81 ? 4.100 6.760 15.178 1.00 93.94 81 PHE A CA 1
ATOM 650 C C . PHE A 1 81 ? 4.864 5.481 14.812 1.00 93.94 81 PHE A C 1
ATOM 652 O O . PHE A 1 81 ? 5.479 5.416 13.750 1.00 93.94 81 PHE A O 1
ATOM 659 N N . SER A 1 82 ? 4.779 4.431 15.635 1.00 94.94 82 SER A N 1
ATOM 660 C CA . SER A 1 82 ? 5.449 3.160 15.345 1.00 94.94 82 SER A CA 1
ATOM 661 C C . SER A 1 82 ? 4.913 2.488 14.080 1.00 94.94 82 SER A C 1
ATOM 663 O O . SER A 1 82 ? 5.688 1.839 13.380 1.00 94.94 82 SER A O 1
ATOM 665 N N . LEU A 1 83 ? 3.638 2.704 13.725 1.00 94.75 83 LEU A N 1
ATOM 666 C CA . LEU A 1 83 ? 3.090 2.239 12.446 1.00 94.75 83 LEU A CA 1
ATOM 667 C C . LEU A 1 83 ? 3.814 2.852 11.239 1.00 94.75 83 LEU A C 1
ATOM 669 O O . LEU A 1 83 ? 4.081 2.135 10.281 1.00 94.75 83 LEU A O 1
ATOM 673 N N . TRP A 1 84 ? 4.156 4.144 11.289 1.00 96.00 84 TRP A N 1
ATOM 674 C CA . TRP A 1 84 ? 4.889 4.821 10.210 1.00 96.00 84 TRP A CA 1
ATOM 675 C C . TRP A 1 84 ? 6.312 4.293 10.072 1.00 96.00 84 TRP A C 1
ATOM 677 O O . TRP A 1 84 ? 6.782 4.064 8.958 1.00 96.00 84 TRP A O 1
ATOM 687 N N . ILE A 1 85 ? 6.984 4.059 11.200 1.00 95.88 85 ILE A N 1
ATOM 688 C CA . ILE A 1 85 ? 8.325 3.471 11.210 1.00 95.88 85 ILE A CA 1
ATOM 689 C C . ILE A 1 85 ? 8.278 2.059 10.621 1.00 95.88 85 ILE A C 1
ATOM 691 O O . ILE A 1 85 ? 9.033 1.753 9.701 1.00 95.88 85 ILE A O 1
ATOM 695 N N . LEU A 1 86 ? 7.347 1.221 11.085 1.00 93.44 86 LEU A N 1
ATOM 696 C CA . LEU A 1 86 ? 7.194 -0.143 10.585 1.00 93.44 86 LEU A CA 1
ATOM 697 C C . LEU A 1 86 ? 6.823 -0.171 9.096 1.00 93.44 86 LEU A C 1
ATOM 699 O O . LEU A 1 86 ? 7.414 -0.933 8.334 1.00 93.44 86 LEU A O 1
ATOM 703 N N . GLY A 1 87 ? 5.894 0.686 8.667 1.00 93.69 87 GLY A N 1
ATOM 704 C CA . GLY A 1 87 ? 5.507 0.814 7.263 1.00 93.69 87 GLY A CA 1
ATOM 705 C C . GLY A 1 87 ? 6.669 1.252 6.372 1.00 93.69 87 GLY A C 1
ATOM 706 O O . GLY A 1 87 ? 6.855 0.688 5.298 1.00 93.69 87 GLY A O 1
ATOM 707 N N . SER A 1 88 ? 7.497 2.186 6.846 1.00 93.88 88 SER A N 1
ATOM 708 C CA . SER A 1 88 ? 8.698 2.638 6.130 1.00 93.88 88 SER A CA 1
ATOM 709 C C . SER A 1 88 ? 9.741 1.525 6.002 1.00 93.88 88 SER A C 1
ATOM 711 O O . SER A 1 88 ? 10.299 1.335 4.928 1.00 93.88 88 SER A O 1
ATOM 713 N N . ILE A 1 89 ? 9.974 0.744 7.064 1.00 92.19 89 ILE A N 1
ATOM 714 C CA . ILE A 1 89 ? 10.911 -0.393 7.033 1.00 92.19 89 ILE A CA 1
ATOM 715 C C . ILE A 1 89 ? 10.473 -1.422 5.983 1.00 92.19 89 ILE A C 1
ATOM 717 O O . ILE A 1 89 ? 11.281 -1.842 5.156 1.00 92.19 89 ILE A O 1
ATOM 721 N N . LEU A 1 90 ? 9.186 -1.788 5.974 1.00 89.25 90 LEU A N 1
ATOM 722 C CA . LEU A 1 90 ? 8.634 -2.712 4.979 1.00 89.25 90 LEU A CA 1
ATOM 723 C C . LEU A 1 90 ? 8.718 -2.141 3.555 1.00 89.25 90 LEU A C 1
ATOM 725 O O . LEU A 1 90 ? 8.993 -2.877 2.607 1.00 89.25 90 LEU A O 1
ATOM 729 N N . ALA A 1 91 ? 8.516 -0.830 3.402 1.00 90.62 91 ALA A N 1
ATOM 730 C CA . ALA A 1 91 ? 8.601 -0.152 2.115 1.00 90.62 91 ALA A CA 1
ATOM 731 C C . ALA A 1 91 ? 10.024 -0.121 1.550 1.00 90.62 91 ALA A C 1
ATOM 733 O O . ALA A 1 91 ? 10.187 -0.358 0.356 1.00 90.62 91 ALA A O 1
ATOM 734 N N . ILE A 1 92 ? 11.051 0.104 2.379 1.00 89.06 92 ILE A N 1
ATOM 735 C CA . ILE A 1 92 ? 12.458 0.098 1.937 1.00 89.06 92 ILE A CA 1
ATOM 736 C C . ILE A 1 92 ? 12.785 -1.222 1.233 1.00 89.06 92 ILE A C 1
ATOM 738 O O . ILE A 1 92 ? 13.282 -1.214 0.111 1.00 89.06 92 ILE A O 1
ATOM 742 N N . CYS A 1 93 ? 12.420 -2.358 1.835 1.00 82.31 93 CYS A N 1
ATOM 743 C CA . CYS A 1 93 ? 12.668 -3.673 1.240 1.00 82.31 93 CYS A CA 1
ATOM 744 C C . CYS A 1 93 ? 11.982 -3.864 -0.124 1.00 82.31 93 CYS A C 1
ATOM 746 O O . CYS A 1 93 ? 12.518 -4.562 -0.982 1.00 82.31 93 CYS A O 1
ATOM 748 N N . ALA A 1 94 ? 10.809 -3.260 -0.329 1.00 82.31 94 ALA A N 1
ATOM 749 C CA . ALA A 1 94 ? 10.086 -3.337 -1.595 1.00 82.31 94 ALA A CA 1
ATOM 750 C C . ALA A 1 94 ? 10.689 -2.405 -2.664 1.00 82.31 94 ALA A C 1
ATOM 752 O O . ALA A 1 94 ? 10.800 -2.788 -3.829 1.00 82.31 94 ALA A O 1
ATOM 753 N N . VAL A 1 95 ? 11.122 -1.202 -2.276 1.00 87.44 95 VAL A N 1
ATOM 754 C CA . VAL A 1 95 ? 11.619 -0.154 -3.189 1.00 87.44 95 VAL A CA 1
ATOM 755 C C . VAL A 1 95 ? 12.958 -0.498 -3.818 1.00 87.44 95 VAL A C 1
ATOM 757 O O . VAL A 1 95 ? 13.180 -0.134 -4.968 1.00 87.44 95 VAL A O 1
ATOM 760 N N . GLU A 1 96 ? 13.812 -1.256 -3.131 1.00 85.44 96 GLU A N 1
ATOM 761 C CA . GLU A 1 96 ? 15.070 -1.762 -3.706 1.00 85.44 96 GLU A CA 1
ATOM 762 C C . GLU A 1 96 ? 14.852 -2.595 -4.979 1.00 85.44 96 GLU A C 1
ATOM 764 O O . GLU A 1 96 ? 15.770 -2.798 -5.771 1.00 85.44 96 GLU A O 1
ATOM 769 N N . THR A 1 97 ? 13.627 -3.076 -5.201 1.00 85.94 97 THR A N 1
ATOM 770 C CA . THR A 1 97 ? 13.276 -3.795 -6.424 1.00 85.94 97 THR A CA 1
ATOM 771 C C . THR A 1 97 ? 12.807 -2.897 -7.560 1.00 85.94 97 THR A C 1
ATOM 773 O O . THR A 1 97 ? 12.590 -3.424 -8.641 1.00 85.94 97 THR A O 1
ATOM 776 N N . TYR A 1 98 ? 12.656 -1.585 -7.367 1.00 88.81 98 TYR A N 1
ATOM 777 C CA . TYR A 1 98 ? 12.172 -0.651 -8.386 1.00 88.81 98 TYR A CA 1
ATOM 778 C C . TYR A 1 98 ? 13.299 0.205 -8.950 1.00 88.81 98 TYR A C 1
ATOM 780 O O . TYR A 1 98 ? 14.068 0.827 -8.216 1.00 88.81 98 TYR A O 1
ATOM 788 N N . ASP A 1 99 ? 13.349 0.287 -10.273 1.00 92.25 99 ASP A N 1
ATOM 789 C CA . ASP A 1 99 ? 14.209 1.219 -10.989 1.00 92.25 99 ASP A CA 1
ATOM 790 C C . ASP A 1 99 ? 13.592 1.575 -12.350 1.00 92.25 99 ASP A C 1
ATOM 792 O O . ASP A 1 99 ? 12.499 1.121 -12.702 1.00 92.25 99 ASP A O 1
ATOM 796 N N . VAL A 1 100 ? 14.272 2.418 -13.119 1.00 92.50 100 VAL A N 1
ATOM 797 C CA . VAL A 1 100 ? 13.881 2.701 -14.500 1.00 92.50 100 VAL A CA 1
ATOM 798 C C . VAL A 1 100 ? 14.308 1.533 -15.384 1.00 92.50 100 VAL A C 1
ATOM 800 O O . VAL A 1 100 ? 15.477 1.157 -15.418 1.00 92.50 100 VAL A O 1
ATOM 803 N N . VAL A 1 101 ? 13.341 0.959 -16.093 1.00 90.88 101 VAL A N 1
ATOM 804 C CA . VAL A 1 101 ? 13.519 -0.161 -17.019 1.00 90.88 101 VAL A CA 1
ATOM 805 C C . VAL A 1 101 ? 12.995 0.246 -18.391 1.00 90.88 101 VAL A C 1
ATOM 807 O O . VAL A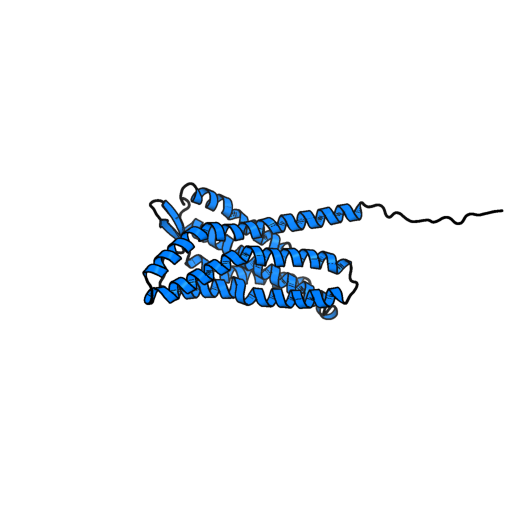 1 101 ? 11.944 0.879 -18.494 1.00 90.88 101 VAL A O 1
ATOM 810 N N . GLU A 1 102 ? 13.705 -0.139 -19.448 1.00 88.94 102 GLU A N 1
ATOM 811 C CA . GLU A 1 102 ? 13.227 0.014 -20.821 1.00 88.94 102 GLU A CA 1
ATOM 812 C C . GLU A 1 102 ? 12.337 -1.168 -21.222 1.00 88.94 102 GLU A C 1
ATOM 814 O O . GLU A 1 102 ? 12.723 -2.333 -21.108 1.00 88.94 102 GLU A O 1
ATOM 819 N N . ASP A 1 103 ? 11.134 -0.870 -21.708 1.00 82.00 103 ASP A N 1
ATOM 820 C CA . ASP A 1 103 ? 10.173 -1.861 -22.190 1.00 82.00 103 ASP A CA 1
ATOM 821 C C . ASP A 1 103 ? 9.531 -1.362 -23.487 1.00 82.00 103 ASP A C 1
ATOM 823 O O . ASP A 1 103 ? 8.787 -0.380 -23.491 1.00 82.00 103 ASP A O 1
ATOM 827 N N . GLY A 1 104 ? 9.844 -2.023 -24.606 1.00 80.25 104 GLY A N 1
ATOM 828 C CA . GLY A 1 104 ? 9.310 -1.663 -25.924 1.00 80.25 104 GLY A CA 1
ATOM 829 C C . GLY A 1 104 ? 9.747 -0.279 -26.422 1.00 80.25 104 GLY A C 1
ATOM 830 O O . GLY A 1 104 ? 8.954 0.410 -27.056 1.00 80.25 104 GLY A O 1
ATOM 831 N N . GLY A 1 105 ? 10.977 0.144 -26.104 1.00 82.69 105 GLY A N 1
ATOM 832 C CA . GLY A 1 105 ? 11.524 1.447 -26.507 1.00 82.69 105 GLY A CA 1
ATOM 833 C C . GLY A 1 105 ? 11.033 2.636 -25.676 1.00 82.69 105 GLY A C 1
ATOM 834 O O . GLY A 1 105 ? 11.310 3.772 -26.038 1.00 82.69 105 GLY A O 1
ATOM 835 N N . LYS A 1 106 ? 10.310 2.386 -24.576 1.00 87.38 106 LYS A N 1
ATOM 836 C CA . LYS A 1 106 ? 9.875 3.405 -23.615 1.00 87.38 106 LYS A CA 1
ATOM 837 C C . LYS A 1 106 ? 10.450 3.122 -22.235 1.00 87.38 106 LYS A C 1
ATOM 839 O O . LYS A 1 106 ? 10.418 1.981 -21.768 1.00 87.38 106 LYS A O 1
ATOM 844 N N . SER A 1 107 ? 10.901 4.169 -21.553 1.00 91.50 107 SER A N 1
ATOM 845 C CA . SER A 1 107 ? 11.311 4.078 -20.149 1.00 91.50 107 SER A CA 1
ATOM 846 C C . SER A 1 107 ? 10.095 3.952 -19.228 1.00 91.50 107 SER A C 1
ATOM 848 O O . SER A 1 107 ? 9.116 4.683 -19.379 1.00 91.50 107 SER A O 1
ATOM 850 N N . LYS A 1 108 ? 10.146 3.053 -18.241 1.00 90.19 108 LYS A N 1
ATOM 851 C CA . LYS A 1 108 ? 9.106 2.859 -17.217 1.00 90.19 108 LYS A CA 1
ATOM 852 C C . LYS A 1 108 ? 9.736 2.720 -15.834 1.00 90.19 108 LYS A C 1
ATOM 854 O O . LYS A 1 108 ? 10.773 2.085 -15.691 1.00 90.19 108 LYS A O 1
ATOM 859 N N . CYS A 1 109 ? 9.091 3.260 -14.802 1.00 90.62 109 CYS A N 1
ATOM 860 C CA . CYS A 1 109 ? 9.443 2.953 -13.414 1.00 90.62 109 CYS A CA 1
ATOM 861 C C . CYS A 1 109 ? 8.843 1.590 -13.048 1.00 90.62 109 CYS A C 1
ATOM 863 O O . CYS A 1 109 ? 7.628 1.470 -12.869 1.00 90.62 109 CYS A O 1
ATOM 865 N N . TRP A 1 110 ? 9.677 0.551 -13.000 1.00 87.75 110 TRP A N 1
ATOM 866 C CA . TRP A 1 110 ? 9.221 -0.830 -12.874 1.00 87.75 110 TRP A CA 1
ATOM 867 C C . TRP A 1 110 ? 10.131 -1.680 -11.991 1.00 87.75 110 TRP A C 1
ATOM 869 O O . TRP A 1 110 ? 11.258 -1.307 -11.672 1.00 87.75 110 TRP A O 1
ATOM 879 N N . ARG A 1 111 ? 9.640 -2.863 -11.605 1.00 84.62 111 ARG A N 1
ATOM 880 C CA . ARG A 1 111 ? 10.463 -3.835 -10.893 1.00 84.62 111 ARG A CA 1
ATOM 881 C C . ARG A 1 111 ? 11.619 -4.317 -11.773 1.00 84.62 111 ARG A C 1
ATOM 883 O O . ARG A 1 111 ? 11.385 -4.844 -12.860 1.00 84.62 111 ARG A O 1
ATOM 890 N N . ILE A 1 112 ? 12.851 -4.192 -11.293 1.00 85.94 112 ILE A N 1
ATOM 891 C CA . ILE A 1 112 ? 14.039 -4.682 -11.992 1.00 85.94 112 ILE A CA 1
ATOM 892 C C . ILE A 1 112 ? 14.022 -6.207 -12.114 1.00 85.94 112 ILE A C 1
ATOM 894 O O . ILE A 1 112 ? 13.430 -6.922 -11.300 1.00 85.94 112 ILE A O 1
ATOM 898 N N . SER A 1 113 ? 14.710 -6.721 -13.133 1.00 78.38 113 SER A N 1
ATOM 899 C CA . SER A 1 113 ? 14.927 -8.160 -13.262 1.00 78.38 113 SER A CA 1
ATOM 900 C C . SER A 1 113 ? 15.836 -8.644 -12.127 1.00 78.38 113 SER A C 1
ATOM 902 O O . SER A 1 113 ? 16.947 -8.147 -11.953 1.00 78.38 113 SER A O 1
ATOM 904 N N . MET A 1 114 ? 15.360 -9.605 -11.336 1.00 78.38 114 MET A N 1
ATOM 905 C CA . MET A 1 114 ? 16.097 -10.194 -10.214 1.00 78.38 114 MET A CA 1
ATOM 906 C C . MET A 1 114 ? 16.230 -11.704 -10.396 1.00 78.38 114 MET A C 1
ATOM 908 O O . MET A 1 114 ? 15.469 -12.316 -11.146 1.00 78.38 114 MET A O 1
ATOM 912 N N . SER A 1 115 ? 17.154 -12.325 -9.653 1.00 81.44 115 SER A N 1
ATOM 913 C CA . SER A 1 115 ? 17.185 -13.785 -9.554 1.00 81.44 115 SER A CA 1
ATOM 914 C C . SER A 1 115 ? 15.852 -14.314 -9.017 1.00 81.44 115 SER A C 1
ATOM 916 O O . SER A 1 115 ? 15.229 -13.688 -8.152 1.00 81.44 115 SER A O 1
ATOM 918 N N . ASP A 1 116 ? 15.425 -15.480 -9.508 1.00 75.81 116 ASP A N 1
ATOM 919 C CA . ASP A 1 116 ? 14.123 -16.066 -9.162 1.00 75.81 116 ASP A CA 1
ATOM 920 C C . ASP A 1 116 ? 13.943 -16.203 -7.636 1.00 75.81 116 ASP A C 1
ATOM 922 O O . ASP A 1 116 ? 12.867 -15.919 -7.115 1.00 75.81 116 ASP A O 1
ATOM 926 N N . GLY A 1 117 ? 15.017 -16.527 -6.901 1.00 79.19 117 GLY A N 1
ATOM 927 C CA . GLY A 1 117 ? 15.008 -16.605 -5.436 1.00 79.19 117 GLY A CA 1
ATOM 928 C C . GLY A 1 117 ? 14.775 -15.261 -4.734 1.00 79.19 117 GLY A C 1
ATOM 929 O O . GLY A 1 117 ? 13.950 -15.184 -3.824 1.00 79.19 117 GLY A O 1
ATOM 930 N N . LYS A 1 118 ? 15.438 -14.178 -5.172 1.00 80.62 118 LYS A N 1
ATOM 931 C CA . LYS A 1 118 ? 15.209 -12.829 -4.615 1.00 80.62 118 LYS A CA 1
ATOM 932 C C . LYS A 1 118 ? 13.798 -12.339 -4.928 1.00 80.62 118 LYS A C 1
ATOM 934 O O . LYS A 1 118 ? 13.115 -11.823 -4.048 1.00 80.62 118 LYS A O 1
ATOM 939 N N . ARG A 1 119 ? 13.340 -12.559 -6.163 1.00 75.94 119 ARG A N 1
ATOM 940 C CA . ARG A 1 119 ? 11.979 -12.221 -6.589 1.00 75.94 119 ARG A CA 1
ATOM 941 C C . ARG A 1 119 ? 10.931 -12.962 -5.758 1.00 75.94 119 ARG A C 1
ATOM 943 O O . ARG A 1 119 ? 9.985 -12.337 -5.292 1.00 75.94 119 ARG A O 1
ATOM 950 N N . ALA A 1 120 ? 11.112 -14.265 -5.543 1.00 78.06 120 ALA A N 1
ATOM 951 C CA . ALA A 1 120 ? 10.219 -15.064 -4.712 1.00 78.06 120 ALA A CA 1
ATOM 952 C C . ALA A 1 120 ? 10.189 -14.561 -3.263 1.00 78.06 120 ALA A C 1
ATOM 954 O O . ALA A 1 120 ? 9.107 -14.409 -2.707 1.00 78.06 120 ALA A O 1
ATOM 955 N N . ALA A 1 121 ? 11.347 -14.238 -2.675 1.00 82.88 121 ALA A N 1
ATOM 956 C CA . ALA A 1 121 ? 11.424 -13.709 -1.313 1.00 82.88 121 ALA A CA 1
ATOM 957 C C . ALA A 1 121 ? 10.665 -12.381 -1.152 1.00 82.88 121 ALA A C 1
ATOM 959 O O . ALA A 1 121 ? 9.943 -12.209 -0.172 1.00 82.88 121 ALA A O 1
ATOM 960 N N . VAL A 1 122 ? 10.782 -11.471 -2.125 1.00 81.00 122 VAL A N 1
ATOM 961 C CA . VAL A 1 122 ? 10.070 -10.182 -2.119 1.00 81.00 122 VAL A CA 1
ATOM 962 C C . VAL A 1 122 ? 8.567 -10.378 -2.295 1.00 81.00 122 VAL A C 1
ATOM 964 O O . VAL A 1 122 ? 7.783 -9.846 -1.519 1.00 81.00 122 VAL A O 1
ATOM 967 N N . VAL A 1 123 ? 8.135 -11.177 -3.273 1.00 78.56 123 VAL A N 1
ATOM 968 C CA . VAL A 1 123 ? 6.697 -11.422 -3.482 1.00 78.56 123 VAL A CA 1
ATOM 969 C C . VAL A 1 123 ? 6.087 -12.149 -2.277 1.00 78.56 123 VAL A C 1
ATOM 971 O O . VAL A 1 123 ? 4.956 -11.862 -1.881 1.00 78.56 123 VAL A O 1
ATOM 974 N N . LEU A 1 124 ? 6.835 -13.062 -1.653 1.00 82.62 124 LEU A N 1
ATOM 975 C CA . LEU A 1 124 ? 6.404 -13.760 -0.447 1.00 82.62 124 LEU A CA 1
ATOM 976 C C . LEU A 1 124 ? 6.301 -12.808 0.747 1.00 82.62 124 LEU A C 1
ATOM 978 O O . LEU A 1 124 ? 5.312 -12.879 1.472 1.00 82.62 124 LEU A O 1
ATOM 982 N N . SER A 1 125 ? 7.266 -11.905 0.944 1.00 83.25 125 SER A N 1
ATOM 983 C CA . SER A 1 125 ? 7.208 -10.923 2.031 1.00 83.25 125 SER A CA 1
ATOM 984 C C . SER A 1 125 ? 6.060 -9.930 1.834 1.00 83.25 125 SER A C 1
ATOM 986 O O . SER A 1 125 ? 5.285 -9.714 2.766 1.00 83.25 125 SER A O 1
ATOM 988 N N . GLU A 1 126 ? 5.866 -9.415 0.616 1.00 81.88 126 GLU A N 1
ATOM 989 C CA . GLU A 1 126 ? 4.716 -8.573 0.256 1.00 81.88 126 GLU A CA 1
ATOM 990 C C . GLU A 1 126 ? 3.389 -9.301 0.508 1.00 81.88 126 GLU A C 1
ATOM 992 O O . GLU A 1 126 ? 2.448 -8.722 1.046 1.00 81.88 126 GLU A O 1
ATOM 997 N N . THR A 1 127 ? 3.308 -10.593 0.179 1.00 81.00 127 THR A N 1
ATOM 998 C CA . THR A 1 127 ? 2.108 -11.407 0.430 1.00 81.00 127 THR A CA 1
ATOM 999 C C . THR A 1 127 ? 1.893 -11.653 1.923 1.00 81.00 127 THR A C 1
ATOM 1001 O O . THR A 1 127 ? 0.766 -11.571 2.412 1.00 81.00 127 THR A O 1
ATOM 1004 N N . LEU A 1 128 ? 2.959 -11.920 2.677 1.00 84.62 128 LEU A N 1
ATOM 1005 C CA . LEU A 1 128 ? 2.880 -12.220 4.103 1.00 84.62 128 LEU A CA 1
ATOM 1006 C C . LEU A 1 128 ? 2.435 -10.993 4.909 1.00 84.62 128 LEU A C 1
ATOM 1008 O O . LEU A 1 128 ? 1.459 -11.061 5.659 1.00 84.62 128 LEU A O 1
ATOM 1012 N N . PHE A 1 129 ? 3.123 -9.865 4.720 1.00 83.56 129 PHE A N 1
ATOM 1013 C CA . PHE A 1 129 ? 2.873 -8.628 5.462 1.00 83.56 129 PHE A CA 1
ATOM 1014 C C . PHE A 1 129 ? 1.718 -7.806 4.888 1.00 83.56 129 PHE A C 1
ATOM 1016 O O . PHE A 1 129 ? 1.039 -7.115 5.644 1.00 83.56 129 PHE A O 1
ATOM 1023 N N . GLY A 1 130 ? 1.470 -7.894 3.579 1.00 78.00 130 GLY A N 1
ATOM 1024 C CA . GLY A 1 130 ? 0.360 -7.214 2.912 1.00 78.00 130 GLY A CA 1
ATOM 1025 C C . GLY A 1 130 ? -0.985 -7.928 3.063 1.00 78.00 130 GLY A C 1
ATOM 1026 O O . GLY A 1 130 ? -2.018 -7.266 3.034 1.00 78.00 130 GLY A O 1
ATOM 1027 N N . PHE A 1 131 ? -0.994 -9.254 3.268 1.00 77.31 131 PHE A N 1
ATOM 1028 C CA . PHE A 1 131 ? -2.234 -10.039 3.289 1.00 77.31 131 PHE A CA 1
ATOM 1029 C C . PHE A 1 131 ? -2.292 -11.124 4.349 1.00 77.31 131 PHE A C 1
ATOM 1031 O O . PHE A 1 131 ? -3.192 -11.106 5.181 1.00 77.31 131 PHE A O 1
ATOM 1038 N N . ALA A 1 132 ? -1.364 -12.082 4.331 1.00 81.31 132 ALA A N 1
ATOM 1039 C CA . ALA A 1 132 ? -1.535 -13.328 5.074 1.00 81.31 132 ALA A CA 1
ATOM 1040 C C . ALA A 1 132 ? -1.571 -13.117 6.596 1.00 81.31 132 ALA A C 1
ATOM 1042 O O . ALA A 1 132 ? -2.271 -13.847 7.290 1.00 81.31 132 ALA A O 1
ATOM 1043 N N . ILE A 1 133 ? -0.856 -12.112 7.111 1.00 82.69 133 ILE A N 1
ATOM 1044 C CA . ILE A 1 133 ? -0.925 -11.691 8.518 1.00 82.69 133 ILE A CA 1
ATOM 1045 C C . ILE A 1 133 ? -2.118 -10.745 8.763 1.00 82.69 133 ILE A C 1
ATOM 1047 O O . ILE A 1 133 ? -2.903 -11.011 9.679 1.00 82.69 133 ILE A O 1
ATOM 1051 N N . PRO A 1 134 ? -2.316 -9.665 7.978 1.00 80.94 134 PRO A N 1
ATOM 1052 C CA . PRO A 1 134 ? -3.445 -8.766 8.195 1.00 80.94 134 PRO A CA 1
ATOM 1053 C C . PRO A 1 134 ? -4.827 -9.397 8.078 1.00 80.94 134 PRO A C 1
ATOM 1055 O O . PRO A 1 134 ? -5.718 -9.083 8.868 1.00 80.94 134 PRO A O 1
ATOM 1058 N N . PHE A 1 135 ? -5.018 -10.281 7.103 1.00 81.25 135 PHE A N 1
ATOM 1059 C CA . PHE A 1 135 ? -6.320 -10.830 6.749 1.00 81.25 135 PHE A CA 1
ATOM 1060 C C . PHE A 1 135 ? -6.950 -11.617 7.910 1.00 81.25 135 PHE A C 1
ATOM 1062 O O . PHE A 1 135 ? -8.052 -11.248 8.324 1.00 81.25 135 PHE A O 1
ATOM 1069 N N . PRO A 1 136 ? -6.281 -12.610 8.533 1.00 81.00 136 PRO A N 1
ATOM 1070 C CA . PRO A 1 136 ? -6.829 -13.308 9.694 1.00 81.00 136 PRO A CA 1
ATOM 1071 C C . PRO A 1 136 ? -7.113 -12.377 10.873 1.00 81.00 136 PRO A C 1
ATOM 1073 O O . PRO A 1 136 ? -8.150 -12.514 11.517 1.00 81.00 136 PRO A O 1
ATOM 1076 N N . ILE A 1 137 ? -6.236 -11.405 11.147 1.00 82.94 137 ILE A N 1
ATOM 1077 C CA . ILE A 1 137 ? -6.416 -10.454 12.256 1.00 82.94 137 ILE A CA 1
ATOM 1078 C C . ILE A 1 137 ? -7.683 -9.620 12.043 1.00 82.94 137 ILE A C 1
ATOM 1080 O O . ILE A 1 137 ? -8.503 -9.467 12.954 1.00 82.94 137 ILE A O 1
ATOM 1084 N N . LEU A 1 138 ? -7.870 -9.095 10.834 1.00 79.00 138 LEU A N 1
ATOM 1085 C CA . LEU A 1 138 ? -9.046 -8.318 10.458 1.00 79.00 138 LEU A CA 1
ATOM 1086 C C 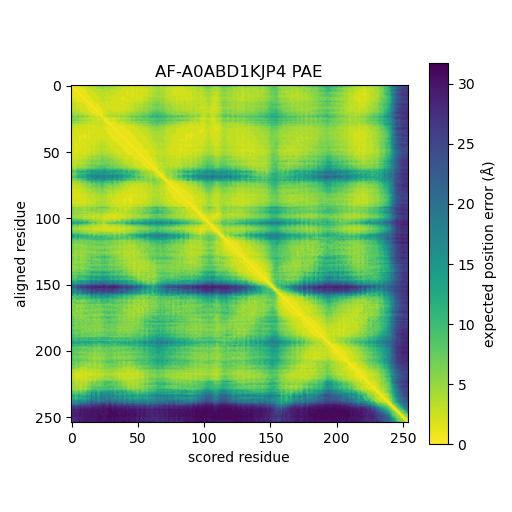. LEU A 1 138 ? -10.321 -9.168 10.497 1.00 79.00 138 LEU A C 1
ATOM 1088 O O . LEU A 1 138 ? -11.306 -8.744 11.098 1.00 79.00 138 LEU A O 1
ATOM 1092 N N . VAL A 1 139 ? -10.298 -10.386 9.947 1.00 80.38 139 VAL A N 1
ATOM 1093 C CA . VAL A 1 139 ? -11.450 -11.303 9.975 1.00 80.38 139 VAL A CA 1
ATOM 1094 C C . VAL A 1 139 ? -11.825 -11.675 11.409 1.00 80.38 139 VAL A C 1
ATOM 1096 O O . VAL A 1 139 ? -12.982 -11.520 11.797 1.00 80.38 139 VAL A O 1
ATOM 1099 N N . VAL A 1 140 ? -10.865 -12.104 12.232 1.00 80.94 140 VAL A N 1
ATOM 1100 C CA . VAL A 1 140 ? -11.117 -12.498 13.628 1.00 80.94 140 VAL A CA 1
ATOM 1101 C C . VAL A 1 140 ? -11.621 -11.310 14.443 1.00 80.94 140 VAL A C 1
ATOM 1103 O O . VAL A 1 140 ? -12.643 -11.424 15.121 1.00 80.94 140 VAL A O 1
ATOM 1106 N N . SER A 1 141 ? -10.958 -10.152 14.357 1.00 79.88 141 SER A N 1
ATOM 1107 C CA . SER A 1 141 ? -11.390 -8.953 15.088 1.00 79.88 141 SER A CA 1
ATOM 1108 C C . SER A 1 141 ? -12.792 -8.504 14.672 1.00 79.88 141 SER A C 1
ATOM 1110 O O . SER A 1 141 ? -13.602 -8.158 15.536 1.00 79.88 141 SER A O 1
ATOM 1112 N N . TYR A 1 142 ? -13.122 -8.594 13.381 1.00 75.88 142 TYR A N 1
ATOM 1113 C CA . TYR A 1 142 ? -14.445 -8.272 12.863 1.00 75.88 142 TYR A CA 1
ATOM 1114 C C . TYR A 1 142 ? -15.518 -9.268 13.320 1.00 75.88 142 TYR A C 1
ATOM 1116 O O . TYR A 1 142 ? -16.552 -8.856 13.849 1.00 75.88 142 TYR A O 1
ATOM 1124 N N . CYS A 1 143 ? -15.271 -10.575 13.193 1.00 77.69 143 CYS A N 1
ATOM 1125 C CA . CYS A 1 143 ? -16.196 -11.614 13.645 1.00 77.69 143 CYS A CA 1
ATOM 1126 C C . CYS A 1 143 ? -16.493 -11.489 15.143 1.00 77.69 143 CYS A C 1
ATOM 1128 O O . CYS A 1 143 ? -17.654 -11.557 15.558 1.00 77.69 143 CYS A O 1
ATOM 1130 N N . CYS A 1 144 ? -15.462 -11.273 15.960 1.00 77.94 144 CYS A N 1
ATOM 1131 C CA . CYS A 1 144 ? -15.622 -11.112 17.399 1.00 77.94 144 CYS A CA 1
ATOM 1132 C C . CYS A 1 144 ? -16.360 -9.808 17.751 1.00 77.94 144 CYS A C 1
ATOM 1134 O O . CYS A 1 144 ? -17.238 -9.817 18.618 1.00 77.94 144 CYS A O 1
ATOM 1136 N N . LEU A 1 145 ? -16.077 -8.706 17.044 1.00 75.38 145 LEU A N 1
ATOM 1137 C CA . LEU A 1 145 ? -16.790 -7.437 17.205 1.00 75.38 145 LEU A CA 1
ATOM 1138 C C . LEU A 1 145 ? -18.277 -7.577 16.852 1.00 75.38 145 LEU A C 1
ATOM 1140 O O . LEU A 1 145 ? -19.127 -7.164 17.637 1.00 75.38 145 LEU A O 1
ATOM 1144 N N . HIS A 1 146 ? -18.605 -8.189 15.713 1.00 72.94 146 HIS A N 1
ATOM 1145 C CA . HIS A 1 146 ? -19.987 -8.321 15.248 1.00 72.94 146 HIS A CA 1
ATOM 1146 C C . HIS A 1 146 ? -20.811 -9.240 16.159 1.00 72.94 146 HIS A C 1
ATOM 1148 O O . HIS A 1 146 ? -21.936 -8.896 16.522 1.00 72.94 146 HIS A O 1
ATOM 1154 N N . LYS A 1 147 ? -20.231 -10.358 16.624 1.00 74.88 147 LYS A N 1
ATOM 1155 C CA . LYS A 1 147 ? -20.868 -11.232 17.625 1.00 74.88 147 LYS A CA 1
ATOM 1156 C C . LYS A 1 147 ? -21.220 -10.471 18.905 1.00 74.88 147 LYS A C 1
ATOM 1158 O O . LYS A 1 147 ? -22.310 -10.655 19.437 1.00 74.88 147 LYS A O 1
ATOM 1163 N N . LYS A 1 148 ? -20.326 -9.601 19.390 1.00 70.00 148 LYS A N 1
ATOM 1164 C CA . LYS A 1 148 ? -20.534 -8.882 20.655 1.00 70.00 148 LYS A CA 1
ATOM 1165 C C . LYS A 1 148 ? -21.448 -7.666 20.523 1.00 70.00 148 LYS A C 1
ATOM 1167 O O . LYS A 1 148 ? -22.276 -7.434 21.396 1.00 70.00 148 LYS A O 1
ATOM 1172 N N . VAL A 1 149 ? -21.338 -6.915 19.428 1.00 68.81 149 VAL A N 1
ATOM 1173 C CA . VAL A 1 149 ? -22.209 -5.763 19.140 1.00 68.81 149 VAL A CA 1
ATOM 1174 C C . VAL A 1 149 ? -23.653 -6.207 18.907 1.00 68.81 149 VAL A C 1
ATOM 1176 O O . VAL A 1 149 ? -24.568 -5.491 19.294 1.00 68.81 149 VAL A O 1
ATOM 1179 N N . ASN A 1 150 ? -23.876 -7.399 18.345 1.00 65.31 150 ASN A N 1
ATOM 1180 C CA . ASN A 1 150 ? -25.225 -7.950 18.204 1.00 65.31 150 ASN A CA 1
ATOM 1181 C C . ASN A 1 150 ? -25.828 -8.420 19.545 1.00 65.31 150 ASN A C 1
ATOM 1183 O O . ASN A 1 150 ? -27.038 -8.555 19.663 1.00 65.31 150 ASN A O 1
ATOM 1187 N N . GLN A 1 151 ? -24.992 -8.646 20.566 1.00 63.03 151 GLN A N 1
ATOM 1188 C CA . GLN A 1 151 ? -25.420 -9.023 21.919 1.00 63.03 151 GLN A CA 1
ATOM 1189 C C . GLN A 1 151 ? -25.647 -7.818 22.851 1.00 63.03 151 GLN A C 1
ATOM 1191 O O . GLN A 1 151 ? -26.190 -7.998 23.937 1.00 63.03 151 GLN A O 1
ATOM 1196 N N . ALA A 1 152 ? -25.233 -6.602 22.474 1.00 56.50 152 ALA A N 1
ATOM 1197 C CA . ALA A 1 152 ? -25.300 -5.421 23.336 1.00 56.50 152 ALA A CA 1
ATOM 1198 C C . ALA A 1 152 ? -25.908 -4.220 22.593 1.00 56.50 152 ALA A C 1
ATOM 1200 O O . ALA A 1 152 ? -25.388 -3.790 21.565 1.00 56.50 152 ALA A O 1
ATOM 1201 N N . ALA A 1 153 ? -26.978 -3.639 23.144 1.00 53.97 153 ALA A N 1
ATOM 1202 C CA . ALA A 1 153 ? -27.756 -2.517 22.598 1.00 53.97 153 ALA A CA 1
ATOM 1203 C C . ALA A 1 153 ? -27.004 -1.158 22.576 1.00 53.97 153 ALA A C 1
ATOM 1205 O O . ALA A 1 153 ? -27.503 -0.130 23.029 1.00 53.97 153 ALA A O 1
ATOM 1206 N N . PHE A 1 154 ? -25.775 -1.119 22.055 1.00 57.81 154 PHE A N 1
ATOM 1207 C CA . PHE A 1 154 ? -24.946 0.085 21.965 1.00 57.81 154 PHE A CA 1
ATOM 1208 C C . PHE A 1 154 ? -25.151 0.819 20.627 1.00 57.81 154 PHE A C 1
ATOM 1210 O O . PHE A 1 154 ? -24.331 0.732 19.707 1.00 57.81 154 PHE A O 1
ATOM 1217 N N . PHE A 1 155 ? -26.213 1.622 20.525 1.00 52.59 155 PHE A N 1
ATOM 1218 C CA . PHE A 1 155 ? -26.550 2.403 19.320 1.00 52.59 155 PHE A CA 1
ATOM 1219 C C . PHE A 1 155 ? -25.412 3.320 18.813 1.00 52.59 155 PHE A C 1
ATOM 1221 O O . PHE A 1 155 ? -25.207 3.453 17.603 1.00 52.59 155 PHE A O 1
ATOM 1228 N N . ARG A 1 156 ? -24.616 3.928 19.710 1.00 53.62 156 ARG A N 1
ATOM 1229 C CA . ARG A 1 156 ? -23.468 4.785 19.332 1.00 53.62 156 ARG A CA 1
ATOM 1230 C C . ARG A 1 156 ? -22.258 3.979 18.838 1.00 53.62 156 ARG A C 1
ATOM 1232 O O . ARG A 1 156 ? -21.538 4.453 17.959 1.00 53.62 156 ARG A O 1
ATOM 1239 N N . SER A 1 157 ? -22.067 2.754 19.341 1.00 61.34 157 SER A N 1
ATOM 1240 C CA . SER A 1 157 ? -21.036 1.829 18.845 1.00 61.34 157 SER A CA 1
ATOM 1241 C C . SER A 1 157 ? -21.380 1.325 17.451 1.00 61.34 157 SER A C 1
ATOM 1243 O O . SER A 1 157 ? -20.499 1.270 16.603 1.00 61.34 157 SER A O 1
ATOM 1245 N N . GLN A 1 158 ? -22.652 1.015 17.179 1.00 67.38 158 GLN A N 1
ATOM 1246 C CA . GLN A 1 158 ? -23.065 0.432 15.899 1.00 67.38 158 GLN A CA 1
ATOM 1247 C C . GLN A 1 158 ? -22.723 1.308 14.688 1.00 67.38 158 GLN A C 1
ATOM 1249 O O . GLN A 1 158 ? -22.296 0.788 13.659 1.00 67.38 158 GLN A O 1
ATOM 1254 N N . ARG A 1 159 ? -22.836 2.638 14.800 1.00 69.25 159 ARG A N 1
ATOM 1255 C CA . ARG A 1 159 ? -22.513 3.563 13.695 1.00 69.25 159 ARG A CA 1
ATOM 1256 C C . ARG A 1 159 ? -21.019 3.577 13.361 1.00 69.25 159 ARG A C 1
ATOM 1258 O O . ARG A 1 159 ? -20.653 3.462 12.194 1.00 69.25 159 ARG A O 1
ATOM 1265 N N . LEU A 1 160 ? -20.159 3.690 14.375 1.00 72.25 160 LEU A N 1
ATOM 1266 C CA . LEU A 1 160 ? -18.707 3.664 14.183 1.00 72.25 1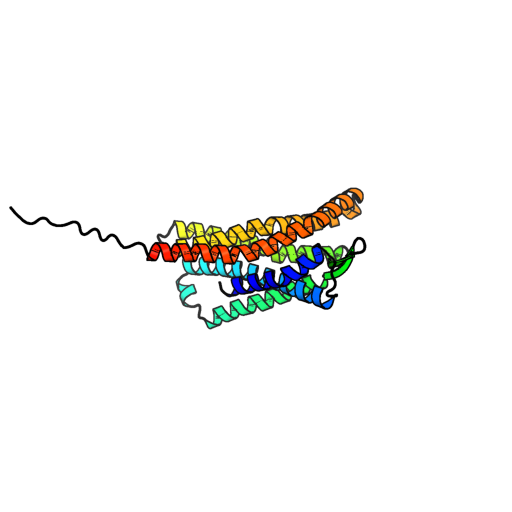60 LEU A CA 1
ATOM 1267 C C . LEU A 1 160 ? -18.225 2.272 13.757 1.00 72.25 160 LEU A C 1
ATOM 1269 O O . LEU A 1 160 ? -17.381 2.168 12.872 1.00 72.25 160 LEU A O 1
ATOM 1273 N N . THR A 1 161 ? -18.808 1.212 14.324 1.00 72.50 161 THR A N 1
ATOM 1274 C CA . THR A 1 161 ? -18.588 -0.170 13.886 1.00 72.50 161 THR A CA 1
ATOM 1275 C C . THR A 1 161 ? -18.947 -0.328 12.413 1.00 72.50 161 THR A C 1
ATOM 1277 O O . THR A 1 161 ? -18.128 -0.844 11.664 1.00 72.50 161 THR A O 1
ATOM 1280 N N . ARG A 1 162 ? -20.098 0.182 11.955 1.00 78.75 162 ARG A N 1
ATOM 1281 C CA . ARG A 1 162 ? -20.503 0.144 10.539 1.00 78.75 162 ARG A CA 1
ATOM 1282 C C . ARG A 1 162 ? -19.512 0.867 9.625 1.00 78.75 162 ARG A C 1
ATOM 1284 O O . ARG A 1 162 ? -19.188 0.339 8.570 1.00 78.75 162 ARG A O 1
ATOM 1291 N N . LEU A 1 163 ? -19.010 2.041 10.013 1.00 77.69 163 LEU A N 1
ATOM 1292 C CA . LEU A 1 163 ? -17.998 2.751 9.219 1.00 77.69 163 LEU A CA 1
ATOM 1293 C C . LEU A 1 163 ? -16.693 1.947 9.117 1.00 77.69 163 LEU A C 1
ATOM 1295 O O . LEU A 1 163 ? -16.182 1.757 8.021 1.00 77.69 163 LEU A O 1
ATOM 1299 N N . VAL A 1 164 ? -16.188 1.430 10.242 1.00 75.69 164 VAL A N 1
ATOM 1300 C CA . VAL A 1 164 ? -14.978 0.587 10.258 1.00 75.69 164 VAL A CA 1
ATOM 1301 C C . VAL A 1 164 ? -15.190 -0.691 9.444 1.00 75.69 164 VAL A C 1
ATOM 1303 O O . VAL A 1 164 ? -14.310 -1.085 8.693 1.00 75.69 164 VAL A O 1
ATOM 1306 N N . THR A 1 165 ? -16.384 -1.281 9.513 1.00 76.75 165 THR A N 1
ATOM 1307 C CA . THR A 1 165 ? -16.777 -2.438 8.695 1.00 76.75 165 THR A CA 1
ATOM 1308 C C . THR A 1 165 ? -16.672 -2.125 7.207 1.00 76.75 165 THR A C 1
ATOM 1310 O O . THR A 1 165 ? -16.066 -2.891 6.469 1.00 76.75 165 THR A O 1
ATOM 1313 N N . LEU A 1 166 ? -17.231 -0.994 6.763 1.00 81.06 166 LEU A N 1
ATOM 1314 C CA . LEU A 1 166 ? -17.177 -0.581 5.359 1.00 81.06 166 LEU A CA 1
ATOM 1315 C C . LEU A 1 166 ? -15.737 -0.373 4.885 1.00 81.06 166 LEU A C 1
ATOM 1317 O O . LEU A 1 166 ? -15.404 -0.816 3.791 1.00 81.06 166 LEU A O 1
ATOM 1321 N N . ILE A 1 167 ? -14.884 0.236 5.713 1.00 80.44 167 ILE A N 1
ATOM 1322 C CA . ILE A 1 167 ? -13.458 0.416 5.407 1.00 80.44 167 ILE A CA 1
ATOM 1323 C C . ILE A 1 167 ? -12.764 -0.945 5.267 1.00 80.44 167 ILE A C 1
ATOM 1325 O O . ILE A 1 167 ? -12.073 -1.173 4.282 1.00 80.44 167 ILE A O 1
ATOM 1329 N N . VAL A 1 168 ? -12.989 -1.876 6.201 1.00 78.50 168 VAL A N 1
ATOM 1330 C CA . VAL A 1 168 ? -12.379 -3.219 6.175 1.00 78.50 168 VAL A CA 1
ATOM 1331 C C . VAL A 1 168 ? -12.850 -4.035 4.968 1.00 78.50 168 VAL A C 1
ATOM 1333 O O . VAL A 1 168 ? -12.034 -4.644 4.283 1.00 78.50 168 VAL A O 1
ATOM 1336 N N . VAL A 1 169 ? -14.151 -4.029 4.665 1.00 81.56 169 VAL A N 1
ATOM 1337 C CA . VAL A 1 169 ? -14.704 -4.735 3.495 1.00 81.56 169 VAL A CA 1
ATOM 1338 C C . VAL A 1 169 ? -14.154 -4.148 2.197 1.00 81.56 169 VAL A C 1
ATOM 1340 O O . VAL A 1 169 ? -13.713 -4.896 1.330 1.00 81.56 169 VAL A O 1
ATOM 1343 N N . THR A 1 170 ? -14.134 -2.819 2.082 1.00 81.81 170 THR A N 1
ATOM 1344 C CA . THR A 1 170 ? -13.576 -2.119 0.914 1.00 81.81 170 THR A CA 1
ATOM 1345 C C . THR A 1 170 ? -12.106 -2.471 0.724 1.00 81.81 170 THR A C 1
ATOM 1347 O O . THR A 1 170 ? -11.708 -2.830 -0.381 1.00 81.81 170 THR A O 1
ATOM 1350 N N . PHE A 1 171 ? -11.332 -2.454 1.813 1.00 79.50 171 PHE A N 1
ATOM 1351 C CA . PHE A 1 171 ? -9.932 -2.857 1.807 1.00 79.50 171 PHE A CA 1
ATOM 1352 C C . PHE A 1 171 ? -9.778 -4.266 1.229 1.00 79.50 171 PHE A C 1
ATOM 1354 O O . PHE A 1 171 ? -9.037 -4.452 0.274 1.00 79.50 171 PHE A O 1
ATOM 1361 N N . PHE A 1 172 ? -10.535 -5.252 1.716 1.00 79.69 172 PHE A N 1
ATOM 1362 C CA . PHE A 1 172 ? -10.439 -6.616 1.191 1.00 79.69 172 PHE A CA 1
ATOM 1363 C C . PHE A 1 172 ? -10.812 -6.734 -0.283 1.00 79.69 172 PHE A C 1
ATOM 1365 O O . PHE A 1 172 ? -10.086 -7.369 -1.046 1.00 79.69 172 PHE A O 1
ATOM 1372 N N . VAL A 1 173 ? -11.926 -6.128 -0.691 1.00 83.44 173 VAL A N 1
ATOM 1373 C CA . VAL A 1 173 ? -12.400 -6.207 -2.078 1.00 83.44 173 VAL A CA 1
ATOM 1374 C C . VAL A 1 173 ? -11.368 -5.614 -3.034 1.00 83.44 173 VAL A C 1
ATOM 1376 O O . VAL A 1 173 ? -11.065 -6.225 -4.056 1.00 83.44 173 VAL A O 1
ATOM 1379 N N . LEU A 1 174 ? -10.790 -4.463 -2.687 1.00 83.88 174 LEU A N 1
ATOM 1380 C CA . LEU A 1 174 ? -9.837 -3.771 -3.551 1.00 83.88 174 LEU A CA 1
ATOM 1381 C C . LEU A 1 174 ? -8.427 -4.371 -3.492 1.00 83.88 174 LEU A C 1
ATOM 1383 O O . LEU A 1 174 ? -7.705 -4.310 -4.480 1.00 83.88 174 LEU A O 1
ATOM 1387 N N . TRP A 1 175 ? -8.039 -5.006 -2.387 1.00 79.81 175 TRP A N 1
ATOM 1388 C CA . TRP A 1 175 ? -6.740 -5.679 -2.280 1.00 79.81 175 TRP A CA 1
ATOM 1389 C C . TRP A 1 175 ? -6.722 -7.101 -2.847 1.00 79.81 175 TRP A C 1
ATOM 1391 O O . TRP A 1 175 ? -5.661 -7.603 -3.215 1.00 79.81 175 TRP A O 1
ATOM 1401 N N . THR A 1 176 ? -7.875 -7.761 -2.973 1.00 81.06 176 THR A N 1
ATOM 1402 C CA . THR A 1 176 ? -7.951 -9.135 -3.501 1.00 81.06 176 THR A CA 1
ATOM 1403 C C . THR A 1 176 ? -7.298 -9.287 -4.888 1.00 81.06 176 THR A C 1
ATOM 1405 O O . THR A 1 176 ? -6.490 -10.205 -5.043 1.00 81.06 176 THR A O 1
ATOM 1408 N N . PRO A 1 177 ? -7.537 -8.400 -5.879 1.00 84.56 177 PRO A N 1
ATOM 1409 C CA . PRO A 1 177 ? -6.854 -8.465 -7.175 1.00 84.56 177 PRO A CA 1
ATOM 1410 C C . PRO A 1 177 ? -5.324 -8.397 -7.068 1.00 84.56 177 PRO A C 1
ATOM 1412 O O . PRO A 1 177 ? -4.625 -9.133 -7.763 1.00 84.56 177 PRO A O 1
ATOM 1415 N N . VAL A 1 178 ? -4.805 -7.570 -6.152 1.00 78.94 178 VAL A N 1
ATOM 1416 C CA . VAL A 1 178 ? -3.362 -7.433 -5.882 1.00 78.94 178 VAL A CA 1
ATOM 1417 C C . VAL A 1 178 ? -2.777 -8.748 -5.385 1.00 78.94 178 VAL A C 1
ATOM 1419 O O . VAL A 1 178 ? -1.737 -9.202 -5.863 1.00 78.94 178 VAL A O 1
ATOM 1422 N N . HIS A 1 179 ? -3.474 -9.417 -4.472 1.00 77.88 179 HIS A N 1
ATOM 1423 C CA . HIS A 1 179 ? -3.005 -10.687 -3.927 1.00 77.88 179 HIS A CA 1
ATOM 1424 C C . HIS A 1 179 ? -3.123 -11.845 -4.909 1.00 77.88 179 HIS A C 1
ATOM 1426 O O . HIS A 1 179 ? -2.225 -12.684 -4.952 1.00 77.88 179 HIS A O 1
ATOM 1432 N N . ILE A 1 180 ? -4.168 -11.872 -5.738 1.00 84.81 180 ILE A N 1
ATOM 1433 C CA . ILE A 1 180 ? -4.277 -12.851 -6.825 1.00 84.81 180 ILE A CA 1
ATOM 1434 C C . ILE A 1 180 ? -3.076 -12.717 -7.768 1.00 84.81 180 ILE A C 1
ATOM 1436 O O . ILE A 1 180 ? -2.441 -13.721 -8.088 1.00 84.81 180 ILE A O 1
ATOM 1440 N N . LEU A 1 181 ? -2.700 -11.492 -8.148 1.00 83.81 181 LEU A N 1
ATOM 1441 C CA . LEU A 1 181 ? -1.556 -11.262 -9.031 1.00 83.81 181 LEU A CA 1
ATOM 1442 C C . LEU A 1 181 ? -0.219 -11.675 -8.385 1.00 83.81 181 LEU A C 1
ATOM 1444 O O . LEU A 1 181 ? 0.612 -12.309 -9.039 1.00 83.81 181 LEU A O 1
ATOM 1448 N N . ASN A 1 182 ? -0.035 -11.425 -7.084 1.00 80.19 182 ASN A N 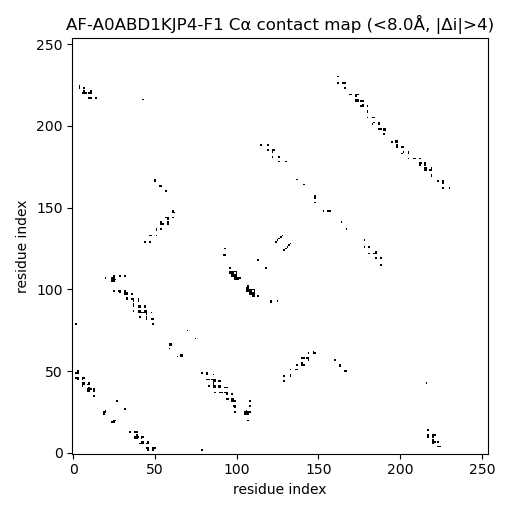1
ATOM 1449 C CA . ASN A 1 182 ? 1.132 -11.919 -6.340 1.00 80.19 182 ASN A CA 1
ATOM 1450 C C . ASN A 1 182 ? 1.196 -13.457 -6.304 1.00 80.19 182 ASN A C 1
ATOM 1452 O O . ASN A 1 182 ? 2.263 -14.038 -6.514 1.00 80.19 182 ASN A O 1
ATOM 1456 N N . LEU A 1 183 ? 0.062 -14.135 -6.097 1.00 83.44 183 LEU A N 1
ATOM 1457 C CA . LEU A 1 183 ? -0.010 -15.599 -6.149 1.00 83.44 183 LEU A CA 1
ATOM 1458 C C . LEU A 1 183 ? 0.313 -16.131 -7.550 1.00 83.44 183 LEU A C 1
ATOM 1460 O O . LEU A 1 183 ? 1.056 -17.105 -7.680 1.00 83.44 183 LEU A O 1
ATOM 1464 N N . MET A 1 184 ? -0.171 -15.463 -8.602 1.00 85.25 184 MET A N 1
ATOM 1465 C CA . MET A 1 184 ? 0.178 -15.795 -9.986 1.00 85.25 184 MET A CA 1
ATOM 1466 C C . MET A 1 184 ? 1.683 -15.643 -10.242 1.00 85.25 184 MET A C 1
ATOM 1468 O O . MET A 1 184 ? 2.270 -16.493 -10.911 1.00 85.25 184 MET A O 1
ATOM 1472 N N . HIS A 1 185 ? 2.336 -14.621 -9.678 1.00 82.56 185 HIS A N 1
ATOM 1473 C CA . HIS A 1 185 ? 3.792 -14.472 -9.748 1.00 82.56 185 HIS A CA 1
ATOM 1474 C C . HIS A 1 185 ? 4.543 -15.634 -9.091 1.00 82.56 185 HIS A C 1
ATOM 1476 O O . HIS A 1 185 ? 5.496 -16.143 -9.682 1.00 82.56 185 HIS A O 1
ATOM 1482 N N . ILE A 1 186 ? 4.115 -16.071 -7.903 1.00 82.94 186 ILE A N 1
ATOM 1483 C CA . ILE A 1 186 ? 4.714 -17.226 -7.214 1.00 82.94 186 ILE A CA 1
ATOM 1484 C C . ILE A 1 186 ? 4.539 -18.488 -8.063 1.00 82.94 186 ILE A C 1
ATOM 1486 O O . ILE A 1 186 ? 5.503 -19.211 -8.312 1.00 82.94 186 ILE A O 1
ATOM 1490 N N . PHE A 1 187 ? 3.327 -18.721 -8.567 1.00 86.50 187 PHE A N 1
ATOM 1491 C CA . PHE A 1 187 ? 3.023 -19.879 -9.402 1.00 86.50 187 PHE A CA 1
ATOM 1492 C C . PHE A 1 187 ? 3.835 -19.893 -10.707 1.00 86.50 187 PHE A C 1
ATOM 1494 O O . PHE A 1 187 ? 4.358 -20.936 -11.099 1.00 86.50 187 PHE A O 1
ATOM 1501 N N . ALA A 1 188 ? 4.025 -18.729 -11.338 1.00 85.38 188 ALA A N 1
ATOM 1502 C CA . ALA A 1 188 ? 4.873 -18.590 -12.519 1.00 85.38 188 ALA A CA 1
ATOM 1503 C C . ALA A 1 188 ? 6.326 -18.999 -12.234 1.00 85.38 188 ALA A C 1
ATOM 1505 O O . ALA A 1 188 ? 6.924 -19.727 -13.022 1.00 85.38 188 ALA A O 1
ATOM 1506 N N . ILE A 1 189 ? 6.891 -18.573 -11.099 1.00 82.69 189 ILE A N 1
ATOM 1507 C CA . ILE A 1 189 ? 8.262 -18.934 -10.708 1.00 82.69 189 ILE A CA 1
ATOM 1508 C C . ILE A 1 189 ? 8.382 -20.446 -10.473 1.00 82.69 189 ILE A C 1
ATOM 1510 O O . ILE A 1 189 ? 9.345 -21.057 -10.930 1.00 82.69 189 ILE A O 1
ATOM 1514 N N . LEU A 1 190 ? 7.395 -21.057 -9.811 1.00 85.31 190 LEU A N 1
ATOM 1515 C CA . LEU A 1 190 ? 7.401 -22.490 -9.501 1.00 85.31 190 LEU A CA 1
ATOM 1516 C C . LEU A 1 190 ? 7.306 -23.374 -10.747 1.00 85.31 190 LEU A C 1
ATOM 1518 O O . LEU A 1 190 ? 7.922 -24.437 -10.784 1.00 85.31 190 LEU A O 1
ATOM 1522 N N . ILE A 1 191 ? 6.545 -22.956 -11.763 1.00 87.69 191 ILE A N 1
ATOM 1523 C CA . ILE A 1 191 ? 6.339 -23.775 -12.961 1.00 87.69 191 ILE A CA 1
ATOM 1524 C C . ILE A 1 191 ? 7.410 -23.575 -14.034 1.00 87.69 191 ILE A C 1
ATOM 1526 O O . ILE A 1 191 ? 7.573 -24.439 -14.894 1.00 87.69 191 ILE A O 1
ATOM 1530 N N . LYS A 1 192 ? 8.171 -22.476 -13.967 1.00 85.06 192 LYS A N 1
ATOM 1531 C CA . LYS A 1 192 ? 9.236 -22.131 -14.919 1.00 85.06 192 LYS A CA 1
ATOM 1532 C C . LYS A 1 192 ? 10.190 -23.297 -15.248 1.00 85.06 192 LYS A C 1
ATOM 1534 O O . LYS A 1 192 ? 10.462 -23.473 -16.432 1.00 85.06 192 LYS A O 1
ATOM 1539 N N . PRO A 1 193 ? 10.660 -24.123 -14.287 1.00 85.06 193 PRO A N 1
ATOM 1540 C CA . PRO A 1 193 ? 11.550 -25.244 -14.597 1.00 85.06 193 PRO A CA 1
ATOM 1541 C C . PRO A 1 193 ? 10.850 -26.397 -15.331 1.00 85.06 193 PRO A C 1
ATOM 1543 O O . PRO A 1 193 ? 11.493 -27.127 -16.075 1.00 85.06 193 PRO A O 1
ATOM 1546 N N . ALA A 1 194 ? 9.546 -26.583 -15.102 1.00 89.19 194 ALA A N 1
ATOM 1547 C CA . ALA A 1 194 ? 8.792 -27.740 -15.581 1.00 89.19 194 ALA A CA 1
ATOM 1548 C C . ALA A 1 194 ? 8.018 -27.472 -16.883 1.00 89.19 194 ALA A C 1
ATOM 1550 O O . ALA A 1 194 ? 7.845 -28.387 -17.685 1.00 89.19 194 ALA A O 1
ATOM 1551 N N . LYS A 1 195 ? 7.509 -26.247 -17.084 1.00 89.94 195 LYS A N 1
ATOM 1552 C CA . LYS A 1 195 ? 6.694 -25.858 -18.249 1.00 89.94 195 LYS A CA 1
ATOM 1553 C C . LYS A 1 195 ? 7.022 -24.425 -18.708 1.00 89.94 195 LYS A C 1
ATOM 1555 O O . LYS A 1 195 ? 6.316 -23.489 -18.317 1.00 89.94 195 LYS A O 1
ATOM 1560 N N . PRO A 1 196 ? 8.059 -24.235 -19.544 1.00 87.62 196 PRO A N 1
ATOM 1561 C CA . PRO A 1 196 ? 8.497 -22.907 -19.984 1.00 87.62 196 PRO A CA 1
ATOM 1562 C C . PRO A 1 196 ? 7.443 -22.165 -20.824 1.00 87.62 196 PRO A C 1
ATOM 1564 O O . PRO A 1 196 ? 7.230 -20.974 -20.604 1.00 87.62 196 PRO A O 1
ATOM 1567 N N . ASP A 1 197 ? 6.700 -22.861 -21.690 1.00 88.56 197 ASP A N 1
ATOM 1568 C CA . ASP A 1 197 ? 5.653 -22.237 -22.522 1.00 88.56 197 ASP A CA 1
ATOM 1569 C C . ASP A 1 197 ? 4.515 -21.649 -21.673 1.00 88.56 197 ASP A C 1
ATOM 1571 O O . ASP A 1 197 ? 4.015 -20.548 -21.913 1.00 88.56 197 ASP A O 1
ATOM 1575 N N . MET A 1 198 ? 4.126 -22.371 -20.618 1.00 88.19 198 MET A N 1
ATOM 1576 C CA . MET A 1 198 ? 3.081 -21.937 -19.691 1.00 88.19 198 MET A CA 1
ATOM 1577 C C . MET A 1 198 ? 3.553 -20.765 -18.821 1.00 88.19 198 MET A C 1
ATOM 1579 O O . MET A 1 198 ? 2.771 -19.862 -18.519 1.00 88.19 198 MET A O 1
ATOM 1583 N N . TYR A 1 199 ? 4.837 -20.741 -18.452 1.00 88.12 199 TYR A N 1
ATOM 1584 C CA . TYR A 1 199 ? 5.457 -19.589 -17.799 1.00 88.12 199 TYR A CA 1
ATOM 1585 C C . TYR A 1 199 ? 5.401 -18.337 -18.685 1.00 88.12 199 TYR A C 1
ATOM 1587 O O . TYR A 1 199 ? 5.066 -17.252 -18.200 1.00 88.12 199 TYR A O 1
ATOM 1595 N N . GLU A 1 200 ? 5.683 -18.464 -19.981 1.00 85.88 200 GLU A N 1
ATOM 1596 C CA . GLU A 1 200 ? 5.649 -17.328 -20.900 1.00 85.88 200 GLU A CA 1
ATOM 1597 C C . GLU A 1 200 ? 4.226 -16.766 -21.059 1.00 85.88 200 GLU A C 1
ATOM 1599 O O . GLU A 1 200 ? 4.016 -15.555 -20.966 1.00 85.88 200 GLU A O 1
ATOM 1604 N N . GLN A 1 201 ? 3.224 -17.637 -21.209 1.00 88.94 201 GLN A N 1
ATOM 1605 C CA . GLN A 1 201 ? 1.816 -17.222 -21.254 1.00 88.94 201 GLN A CA 1
ATOM 1606 C C . GLN A 1 201 ? 1.391 -16.519 -19.958 1.00 88.94 201 GLN A C 1
ATOM 1608 O O . GLN A 1 201 ? 0.807 -15.433 -19.989 1.00 88.94 201 GLN A O 1
ATOM 1613 N N . LEU A 1 202 ? 1.730 -17.102 -18.806 1.00 87.00 202 LEU A N 1
ATOM 1614 C CA . LEU A 1 202 ? 1.367 -16.552 -17.504 1.00 87.00 202 LEU A CA 1
ATOM 1615 C C . LEU A 1 202 ? 2.084 -15.225 -17.219 1.00 87.00 202 LEU A C 1
ATOM 1617 O O . LEU A 1 202 ? 1.471 -14.287 -16.718 1.00 87.00 202 LEU A O 1
ATOM 1621 N N . SER A 1 203 ? 3.362 -15.105 -17.575 1.00 85.12 203 SER A N 1
ATOM 1622 C CA . SER A 1 203 ? 4.123 -13.862 -17.403 1.00 85.12 203 SER A CA 1
ATOM 1623 C C . SER A 1 203 ? 3.604 -12.723 -18.285 1.00 85.12 203 SER A C 1
ATOM 1625 O O . SER A 1 203 ? 3.572 -11.580 -17.822 1.00 85.12 203 SER A O 1
ATOM 1627 N N . ARG A 1 204 ? 3.123 -13.021 -19.502 1.00 85.38 204 ARG A N 1
ATOM 1628 C CA . ARG A 1 204 ? 2.414 -12.055 -20.357 1.00 85.38 204 ARG A CA 1
ATOM 1629 C C . ARG A 1 204 ? 1.114 -11.576 -19.716 1.00 85.38 204 ARG A C 1
ATOM 1631 O O . ARG A 1 204 ? 0.898 -10.368 -19.628 1.00 85.38 204 ARG A O 1
ATOM 1638 N N . LEU A 1 205 ? 0.295 -12.499 -19.206 1.00 86.44 205 LEU A N 1
ATOM 1639 C CA . LEU A 1 205 ? -0.945 -12.159 -18.498 1.00 86.44 205 LEU A CA 1
ATOM 1640 C C . LEU A 1 205 ? -0.674 -11.271 -17.282 1.00 86.44 205 LEU A C 1
ATOM 1642 O O . LEU A 1 205 ? -1.319 -10.233 -17.122 1.00 86.44 205 LEU A O 1
ATOM 1646 N N . ILE A 1 206 ? 0.319 -11.630 -16.467 1.00 86.19 206 ILE A N 1
ATOM 1647 C CA . ILE A 1 206 ? 0.684 -10.842 -15.291 1.00 86.19 206 ILE A CA 1
ATOM 1648 C C . ILE A 1 206 ? 1.150 -9.441 -15.699 1.00 86.19 206 ILE A C 1
ATOM 1650 O O . ILE A 1 206 ? 0.641 -8.462 -15.164 1.00 86.19 206 ILE A O 1
ATOM 1654 N N . ARG A 1 207 ? 2.039 -9.322 -16.698 1.00 82.31 207 ARG A N 1
ATOM 1655 C CA . ARG A 1 207 ? 2.511 -8.016 -17.189 1.00 82.31 207 ARG A CA 1
ATOM 1656 C C . ARG A 1 207 ? 1.355 -7.139 -17.682 1.00 82.31 207 ARG A C 1
ATOM 1658 O O . ARG A 1 207 ? 1.339 -5.952 -17.386 1.00 82.31 207 ARG A O 1
ATOM 1665 N N . SER A 1 208 ? 0.385 -7.719 -18.391 1.00 82.69 208 SER A N 1
ATOM 1666 C CA . SER A 1 208 ? -0.790 -6.980 -18.878 1.00 82.69 208 SER A CA 1
ATOM 1667 C C . SER A 1 208 ? -1.752 -6.548 -17.764 1.00 82.69 208 SER A C 1
ATOM 1669 O O . SER A 1 208 ? -2.428 -5.532 -17.894 1.00 82.69 208 SER A O 1
ATOM 1671 N N . SER A 1 209 ? -1.801 -7.302 -16.662 1.00 83.56 209 SER A N 1
ATOM 1672 C CA . SER A 1 209 ? -2.742 -7.070 -15.560 1.00 83.56 209 SER A CA 1
ATOM 1673 C C . SER A 1 209 ? -2.173 -6.170 -14.465 1.00 83.56 209 SER A C 1
ATOM 1675 O O . SER A 1 209 ? -2.934 -5.615 -13.681 1.00 83.56 209 SER A O 1
ATOM 1677 N N . ASP A 1 210 ? -0.853 -6.026 -14.386 1.00 80.31 210 ASP A N 1
ATOM 1678 C CA . ASP A 1 210 ? -0.179 -5.380 -13.260 1.00 80.31 210 ASP A CA 1
ATOM 1679 C C . ASP A 1 210 ? -0.544 -3.890 -13.113 1.00 80.31 210 ASP A C 1
ATOM 1681 O O . ASP A 1 210 ? -0.859 -3.461 -12.008 1.00 80.31 210 ASP A O 1
ATOM 1685 N N . GLU A 1 211 ? -0.661 -3.130 -14.207 1.00 81.94 211 GLU A N 1
ATOM 1686 C CA . GLU A 1 211 ? -1.109 -1.723 -14.156 1.00 81.94 211 GLU A CA 1
ATOM 1687 C C . GLU A 1 211 ? -2.570 -1.583 -13.696 1.00 81.94 211 GLU A C 1
ATOM 1689 O O . GLU A 1 211 ? -2.922 -0.712 -12.891 1.00 81.94 211 GLU A O 1
ATOM 1694 N N . VAL A 1 212 ? -3.437 -2.487 -14.166 1.00 84.50 212 VAL A N 1
ATOM 1695 C CA . VAL A 1 212 ? -4.845 -2.539 -13.749 1.00 84.50 212 VAL A CA 1
ATOM 1696 C C . VAL A 1 212 ? -4.926 -2.854 -12.261 1.00 84.50 212 VAL A C 1
ATOM 1698 O O . VAL A 1 212 ? -5.631 -2.180 -11.516 1.00 84.50 212 VAL A O 1
ATOM 1701 N N . VAL A 1 213 ? -4.159 -3.840 -11.808 1.00 84.06 213 VAL A N 1
ATOM 1702 C CA . VAL A 1 213 ? -4.109 -4.267 -10.411 1.00 84.06 213 VAL A CA 1
ATOM 1703 C C . VAL A 1 213 ? -3.513 -3.182 -9.511 1.00 84.06 213 VAL A C 1
ATOM 1705 O O . VAL A 1 213 ? -4.071 -2.904 -8.451 1.00 84.06 213 VAL A O 1
ATOM 1708 N N . LYS A 1 214 ? -2.460 -2.483 -9.944 1.00 79.25 214 LYS A N 1
ATOM 1709 C CA . LYS A 1 214 ? -1.917 -1.309 -9.244 1.00 79.25 214 LYS A CA 1
ATOM 1710 C C . LYS A 1 214 ? -2.932 -0.174 -9.139 1.00 79.25 214 LYS A C 1
ATOM 1712 O O . LYS A 1 214 ? -2.942 0.536 -8.138 1.00 79.25 214 LYS A O 1
ATOM 1717 N N . SER A 1 215 ? -3.836 -0.023 -10.104 1.00 86.19 215 SER A N 1
ATOM 1718 C CA . SER A 1 215 ? -4.897 0.991 -10.027 1.00 86.19 215 SER A CA 1
ATOM 1719 C C . SER A 1 215 ? -5.829 0.771 -8.828 1.00 86.19 215 SER A C 1
ATOM 1721 O O . SER A 1 215 ? -6.275 1.742 -8.214 1.00 86.19 215 SER A O 1
ATOM 1723 N N . PHE A 1 216 ? -6.059 -0.483 -8.413 1.00 86.69 216 PHE A N 1
ATOM 1724 C CA . PHE A 1 216 ? -6.867 -0.789 -7.225 1.00 86.69 216 PHE A CA 1
ATOM 1725 C C . PHE A 1 216 ? -6.277 -0.220 -5.933 1.00 86.69 216 PHE A C 1
ATOM 1727 O O . PHE A 1 216 ? -7.038 0.182 -5.053 1.00 86.69 216 PHE A O 1
ATOM 1734 N N . THR A 1 217 ? -4.951 -0.113 -5.831 1.00 84.31 217 THR A N 1
ATOM 1735 C CA . THR A 1 217 ? -4.282 0.559 -4.711 1.00 84.31 217 THR A CA 1
ATOM 1736 C C . THR A 1 217 ? -4.726 2.019 -4.593 1.00 84.31 217 THR A C 1
ATOM 1738 O O . THR A 1 217 ? -5.148 2.459 -3.522 1.00 84.31 217 THR A O 1
ATOM 1741 N N . PHE A 1 218 ? -4.688 2.769 -5.696 1.00 88.81 218 PHE A N 1
ATOM 1742 C CA . PHE A 1 218 ? -5.087 4.177 -5.699 1.00 88.81 218 PHE A CA 1
ATOM 1743 C C . PHE A 1 218 ? -6.594 4.335 -5.475 1.00 88.81 218 PHE A C 1
ATOM 1745 O O . PHE A 1 218 ? -7.020 5.215 -4.724 1.00 88.81 218 PHE A O 1
ATOM 1752 N N . ILE A 1 219 ? -7.403 3.439 -6.053 1.00 88.44 219 ILE A N 1
ATOM 1753 C CA . ILE A 1 219 ? -8.849 3.401 -5.805 1.00 88.44 219 ILE A CA 1
ATOM 1754 C C . ILE A 1 219 ? -9.112 3.186 -4.310 1.00 88.44 219 ILE A C 1
ATOM 1756 O O . ILE A 1 219 ? -9.886 3.941 -3.722 1.00 88.44 219 ILE A O 1
ATOM 1760 N N . ASN A 1 220 ? -8.420 2.240 -3.669 1.00 87.38 220 ASN A N 1
ATOM 1761 C CA . ASN A 1 220 ? -8.563 1.958 -2.241 1.00 87.38 220 ASN A CA 1
ATOM 1762 C C . ASN A 1 220 ? -8.293 3.188 -1.371 1.00 87.38 220 ASN A C 1
ATOM 1764 O O . ASN A 1 220 ? -9.089 3.495 -0.482 1.00 87.38 220 ASN A O 1
ATOM 1768 N N . SER A 1 221 ? -7.243 3.950 -1.677 1.00 88.56 221 SER A N 1
ATOM 1769 C CA . SER A 1 221 ? -6.968 5.199 -0.964 1.00 88.56 221 SER A CA 1
ATOM 1770 C C . SER A 1 221 ? -7.972 6.314 -1.276 1.00 88.56 221 SER A C 1
ATOM 1772 O O . SER A 1 221 ? -8.290 7.113 -0.397 1.00 88.56 221 SER A O 1
ATOM 1774 N N . SER A 1 222 ? -8.543 6.358 -2.483 1.00 88.25 222 SER A N 1
ATOM 1775 C CA . SER A 1 222 ? -9.547 7.372 -2.849 1.00 88.25 222 SER A CA 1
ATOM 1776 C C . SER A 1 222 ? -10.928 7.150 -2.212 1.00 88.25 222 SER A C 1
ATOM 1778 O O . SER A 1 222 ? -11.636 8.115 -1.914 1.00 88.25 222 SER A O 1
ATOM 1780 N N . VAL A 1 223 ? -11.316 5.894 -1.955 1.00 86.31 223 VAL A N 1
ATOM 1781 C CA . VAL A 1 223 ? -12.643 5.555 -1.409 1.00 86.31 223 VAL A CA 1
ATOM 1782 C C . VAL A 1 223 ? -12.771 5.950 0.066 1.00 86.31 223 VAL A C 1
ATOM 1784 O O . VAL A 1 223 ? -13.856 6.341 0.509 1.00 86.31 223 VAL A O 1
ATOM 1787 N N . ASN A 1 224 ? -11.676 5.916 0.829 1.00 84.31 224 ASN A N 1
ATOM 1788 C CA . ASN A 1 224 ? -11.667 6.256 2.253 1.00 84.31 224 ASN A CA 1
ATOM 1789 C C . ASN A 1 224 ? -12.219 7.680 2.528 1.00 84.31 224 ASN A C 1
ATOM 1791 O O . ASN A 1 224 ? -13.214 7.788 3.257 1.00 84.31 224 ASN A O 1
ATOM 1795 N N . PRO A 1 225 ? -11.696 8.769 1.916 1.00 80.75 225 PRO A N 1
ATOM 1796 C CA . PRO A 1 225 ? -12.291 10.111 1.969 1.00 80.75 225 PRO A CA 1
ATOM 1797 C C . PRO A 1 225 ? -13.794 10.160 1.672 1.00 80.75 225 PRO A C 1
ATOM 1799 O O . PRO A 1 225 ? -14.550 10.805 2.409 1.00 80.75 225 PRO A O 1
ATOM 1802 N N . SER A 1 226 ? -14.249 9.456 0.632 1.00 80.81 226 SER A N 1
ATOM 1803 C CA . SER A 1 226 ? -15.664 9.409 0.256 1.00 80.81 226 SER A CA 1
ATOM 1804 C C . SER A 1 226 ? -16.515 8.774 1.356 1.00 80.81 226 SER A C 1
ATOM 1806 O O . SER A 1 226 ? -17.535 9.347 1.748 1.00 80.81 226 SER A O 1
ATOM 1808 N N . LEU A 1 227 ? -16.078 7.645 1.926 1.00 79.50 227 LEU A N 1
ATOM 1809 C CA . LEU A 1 227 ? -16.767 6.980 3.039 1.00 79.50 227 LEU A CA 1
ATOM 1810 C C . LEU A 1 227 ? -16.908 7.907 4.258 1.00 79.50 227 LEU A C 1
ATOM 1812 O O . LEU A 1 227 ? -17.975 7.954 4.885 1.00 79.50 227 LEU A O 1
ATOM 1816 N N . TYR A 1 228 ? -15.880 8.703 4.568 1.00 76.00 228 TYR A N 1
ATOM 1817 C CA . TYR A 1 228 ? -15.943 9.692 5.650 1.00 76.00 228 TYR A CA 1
ATOM 1818 C C . TYR A 1 228 ? -16.919 10.836 5.346 1.00 76.00 228 TYR A C 1
ATOM 1820 O O . TYR A 1 228 ? -17.704 11.238 6.216 1.00 76.00 228 TYR A O 1
ATOM 1828 N N . ALA A 1 229 ? -16.921 11.344 4.113 1.00 80.00 229 ALA A N 1
ATOM 1829 C CA . ALA A 1 229 ? -17.839 12.396 3.684 1.00 80.00 229 ALA A CA 1
ATOM 1830 C C . ALA A 1 229 ? -19.306 11.934 3.756 1.00 80.00 229 ALA A C 1
ATOM 1832 O O . ALA A 1 229 ? -20.155 12.647 4.295 1.00 80.00 229 ALA A O 1
ATOM 1833 N N . PHE A 1 230 ? -19.612 10.712 3.310 1.00 79.00 230 PHE A N 1
ATOM 1834 C CA . PHE A 1 230 ? -20.963 10.150 3.416 1.00 79.00 230 PHE A CA 1
ATOM 1835 C C . PHE A 1 230 ? -21.392 9.929 4.871 1.00 79.00 230 PHE A C 1
ATOM 1837 O O . PHE A 1 230 ? -22.515 10.278 5.248 1.00 79.00 230 PHE A O 1
ATOM 1844 N N . SER A 1 231 ? -20.497 9.413 5.720 1.00 72.88 231 SER A N 1
ATOM 1845 C CA . SER A 1 231 ? -20.795 9.217 7.143 1.00 72.88 231 SER A CA 1
ATOM 1846 C C . SER A 1 231 ? -21.055 10.538 7.877 1.00 72.88 231 SER A C 1
ATOM 1848 O O . SER A 1 231 ? -21.923 10.590 8.750 1.00 72.88 231 SER A O 1
ATOM 1850 N N . SER A 1 232 ? -20.324 11.607 7.543 1.00 73.19 232 SER A N 1
ATOM 1851 C CA . SER A 1 232 ? -20.490 12.923 8.176 1.00 73.19 232 SER A CA 1
ATOM 1852 C C . SER A 1 232 ? -21.733 13.675 7.686 1.00 73.19 232 SER A C 1
ATOM 1854 O O . SER A 1 232 ? -22.418 14.308 8.492 1.00 73.19 232 SER A O 1
ATOM 1856 N N . ARG A 1 233 ? -22.099 13.557 6.401 1.00 72.50 233 ARG A N 1
ATOM 1857 C CA . ARG A 1 233 ? -23.361 14.105 5.866 1.00 72.50 233 ARG A CA 1
ATOM 1858 C C . ARG A 1 233 ? -24.578 13.479 6.534 1.00 72.50 233 ARG A C 1
ATOM 1860 O O . ARG A 1 233 ? -25.470 14.199 6.972 1.00 72.50 233 ARG A O 1
ATOM 1867 N N . ARG A 1 234 ? -24.572 12.154 6.701 1.00 67.06 234 ARG A N 1
ATOM 1868 C CA . ARG A 1 234 ? -25.646 11.444 7.405 1.00 67.06 234 ARG A CA 1
ATOM 1869 C C . ARG A 1 234 ? -25.759 11.866 8.874 1.00 67.06 234 ARG A C 1
ATOM 1871 O O . ARG A 1 234 ? -26.858 11.919 9.412 1.00 67.06 234 ARG A O 1
ATOM 1878 N N . LEU A 1 235 ? -24.638 12.207 9.519 1.00 60.91 235 LEU A N 1
ATOM 1879 C CA . LEU A 1 235 ? -24.635 12.766 10.874 1.00 60.91 235 LEU A CA 1
ATOM 1880 C C . LEU A 1 235 ? -25.302 14.146 10.922 1.00 60.91 235 LEU A C 1
ATOM 1882 O O . LEU A 1 235 ? -26.151 14.364 11.778 1.00 60.91 235 LEU A O 1
ATOM 1886 N N . ARG A 1 236 ? -24.956 15.049 9.995 1.00 67.94 236 ARG A N 1
ATOM 1887 C CA . ARG A 1 236 ? -25.590 16.376 9.902 1.00 67.94 236 ARG A CA 1
ATOM 1888 C C . ARG A 1 236 ? -27.091 16.281 9.624 1.00 67.94 236 ARG A C 1
ATOM 1890 O O . ARG A 1 236 ? -27.858 17.011 10.230 1.00 67.94 236 ARG A O 1
ATOM 1897 N N . GLN A 1 237 ? -27.512 15.358 8.762 1.00 70.44 237 GLN A N 1
ATOM 1898 C CA . GLN A 1 237 ? -28.932 15.142 8.466 1.00 70.44 237 GLN A CA 1
ATOM 1899 C C . GLN A 1 237 ? -29.713 14.616 9.678 1.00 70.44 237 GLN A C 1
ATOM 1901 O O . GLN A 1 237 ? -30.798 15.112 9.946 1.00 70.44 237 GLN A O 1
ATOM 1906 N N . ASN A 1 238 ? -29.146 13.682 10.450 1.00 64.12 238 ASN A N 1
ATOM 1907 C CA . ASN A 1 238 ? -29.789 13.170 11.667 1.00 64.12 238 ASN A CA 1
ATOM 1908 C C . ASN A 1 238 ? -29.837 14.200 12.812 1.00 64.12 238 ASN A C 1
ATOM 1910 O O . ASN A 1 238 ? -30.699 14.095 13.671 1.00 64.12 238 ASN A O 1
ATOM 1914 N N . LEU A 1 239 ? -28.897 15.152 12.864 1.00 62.25 239 LEU A N 1
ATOM 1915 C CA . LEU A 1 239 ? -28.899 16.238 13.858 1.00 62.25 239 LEU A CA 1
ATOM 1916 C C . LEU A 1 239 ? -29.862 17.375 13.488 1.00 62.25 239 LEU A C 1
ATOM 1918 O O . LEU A 1 239 ? -30.296 18.106 14.367 1.00 62.25 239 LEU A O 1
ATOM 1922 N N . ASN A 1 240 ? -30.190 17.513 12.201 1.00 66.31 240 ASN A N 1
ATOM 1923 C CA . ASN A 1 240 ? -31.127 18.514 11.693 1.00 66.31 240 ASN A CA 1
ATOM 1924 C C . ASN A 1 240 ? -32.568 17.980 11.564 1.00 66.31 240 ASN A C 1
ATOM 1926 O O . ASN A 1 240 ? -33.419 18.690 11.032 1.00 66.31 240 ASN A O 1
ATOM 1930 N N . GLN A 1 241 ? -32.854 16.747 12.004 1.00 48.59 241 GLN A N 1
ATOM 1931 C CA . GLN A 1 241 ? -34.233 16.288 12.178 1.00 48.59 241 GLN A CA 1
ATOM 1932 C C . GLN A 1 241 ? -34.766 16.861 13.500 1.00 48.59 241 GLN A C 1
ATOM 1934 O O . GLN A 1 241 ? -34.200 16.530 14.543 1.00 48.59 241 GLN A O 1
ATOM 1939 N N . PRO A 1 242 ? -35.799 17.725 13.486 1.00 46.84 242 PRO A N 1
ATOM 1940 C CA . PRO A 1 242 ? -36.416 18.193 14.720 1.00 46.84 242 PRO A CA 1
ATOM 1941 C C . PRO A 1 242 ? -36.994 16.995 15.486 1.00 46.84 242 PRO A C 1
ATOM 1943 O O . PRO A 1 242 ? -37.672 16.152 14.897 1.00 46.84 242 PRO A O 1
ATOM 1946 N N . GLU A 1 243 ? -36.689 16.903 16.784 1.00 48.72 243 GLU A N 1
ATOM 1947 C CA . GLU A 1 243 ? -37.386 16.003 17.704 1.00 48.72 243 GLU A CA 1
ATOM 1948 C C . GLU A 1 243 ? -38.862 16.397 17.703 1.00 48.72 243 GLU A C 1
ATOM 1950 O O . GLU A 1 243 ? -39.247 17.401 18.307 1.00 48.72 243 GLU A O 1
ATOM 1955 N N . ASP A 1 244 ? -39.685 15.620 17.001 1.00 42.28 244 ASP A N 1
ATOM 1956 C CA . ASP A 1 244 ? -41.135 15.715 17.094 1.00 42.28 244 ASP A CA 1
ATOM 1957 C C . ASP A 1 244 ? -41.513 15.263 18.509 1.00 42.28 244 ASP A C 1
ATOM 1959 O O . ASP A 1 244 ? -41.645 14.077 18.826 1.00 42.28 244 ASP A O 1
ATOM 1963 N N . THR A 1 245 ? -41.532 16.237 19.416 1.00 42.75 245 THR A N 1
ATOM 1964 C CA . THR A 1 245 ? -41.913 16.051 20.807 1.00 42.75 245 THR A CA 1
ATOM 1965 C C . THR A 1 245 ? -43.413 15.822 20.788 1.00 42.75 245 THR A C 1
ATOM 1967 O O . THR A 1 245 ? -44.194 16.767 20.716 1.00 42.75 245 THR A O 1
ATOM 1970 N N . GLY A 1 246 ? -43.818 14.553 20.807 1.00 38.72 246 GLY A N 1
ATOM 1971 C CA . GLY A 1 246 ? -45.202 14.140 20.996 1.00 38.72 246 GLY A CA 1
ATOM 1972 C C . GLY A 1 246 ? -45.704 14.550 22.380 1.00 38.72 246 GLY A C 1
ATOM 1973 O O . GLY A 1 246 ? -45.800 13.723 23.282 1.00 38.72 246 GLY A O 1
ATOM 1974 N N . ALA A 1 247 ? -46.024 15.832 22.550 1.00 40.78 247 ALA A N 1
ATOM 1975 C CA . ALA A 1 247 ? -46.919 16.316 23.584 1.00 40.78 247 ALA A CA 1
ATOM 1976 C C . ALA A 1 247 ? -48.340 15.904 23.182 1.00 40.78 247 ALA A C 1
ATOM 1978 O O . ALA A 1 247 ? -49.042 16.620 22.469 1.00 40.78 247 ALA A O 1
ATOM 1979 N N . GLN A 1 248 ? -48.755 14.705 23.591 1.00 37.97 248 GLN A N 1
ATOM 1980 C CA . GLN A 1 248 ? -50.158 14.322 23.518 1.00 37.97 248 GLN A CA 1
ATOM 1981 C C . GLN A 1 248 ? -50.884 14.928 24.721 1.00 37.97 248 GLN A C 1
ATOM 1983 O O . GLN A 1 248 ? -50.688 14.535 25.868 1.00 37.97 248 GLN A O 1
ATOM 1988 N N . ASN A 1 249 ? -51.669 15.953 24.397 1.00 36.31 249 ASN A N 1
ATOM 1989 C CA . ASN A 1 249 ? -52.573 16.713 25.245 1.00 36.31 249 ASN A CA 1
ATOM 1990 C C . ASN A 1 249 ? -53.419 15.839 26.189 1.00 36.31 249 ASN A C 1
ATOM 1992 O O . ASN A 1 249 ? -54.134 14.944 25.739 1.00 36.31 2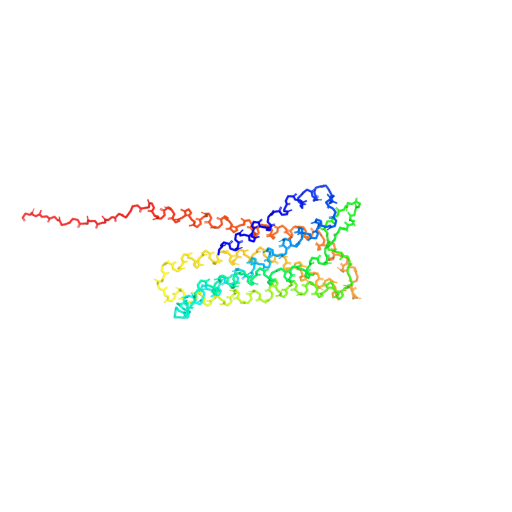49 ASN A O 1
ATOM 1996 N N . SER A 1 250 ? -53.446 16.218 27.471 1.00 40.34 250 SER A N 1
ATOM 1997 C CA . SER A 1 250 ? -54.663 16.133 28.286 1.00 40.34 250 SER A CA 1
ATOM 1998 C C . SER A 1 250 ? -55.733 17.058 27.696 1.00 40.34 250 SER A C 1
ATOM 2000 O O . SER A 1 250 ? -55.430 18.228 27.454 1.00 40.34 250 SER A O 1
ATOM 2002 N N . PRO A 1 251 ? -56.989 16.618 27.538 1.00 48.81 251 PRO A N 1
ATOM 2003 C CA . PRO A 1 251 ? -58.126 17.519 27.441 1.00 48.81 251 PRO A CA 1
ATOM 2004 C C . PRO A 1 251 ? -58.746 17.719 28.833 1.00 48.81 251 PRO A C 1
ATOM 2006 O O . PRO A 1 251 ? -59.203 16.768 29.464 1.00 48.81 251 PRO A O 1
ATOM 2009 N N . GLU A 1 252 ? -58.768 18.964 29.312 1.00 48.94 252 GLU A N 1
ATOM 2010 C CA . GLU A 1 252 ? -59.670 19.384 30.388 1.00 48.94 252 GLU A CA 1
ATOM 2011 C C . GLU A 1 252 ? -61.119 19.518 29.876 1.00 48.94 252 GLU A C 1
ATOM 2013 O O . GLU A 1 252 ? -61.347 20.065 28.799 1.00 48.94 252 GLU A O 1
ATOM 2018 N N . ARG A 1 253 ? -62.053 19.154 30.772 1.00 43.38 253 ARG A N 1
ATOM 2019 C CA . ARG A 1 253 ? -63.442 19.631 30.962 1.00 43.38 253 ARG A CA 1
ATOM 2020 C C . ARG A 1 253 ? -64.558 19.195 29.999 1.00 43.38 253 ARG A C 1
ATOM 2022 O O . ARG A 1 253 ? -64.693 19.715 28.896 1.00 43.38 253 ARG A O 1
ATOM 2029 N N . LEU A 1 254 ? -65.493 18.417 30.558 1.00 42.19 254 LEU A N 1
ATOM 2030 C CA . LEU A 1 254 ? -66.816 18.899 31.002 1.00 42.19 254 LEU A CA 1
ATOM 2031 C C . LEU A 1 254 ? -67.325 18.047 32.171 1.00 42.19 254 LEU A C 1
ATOM 2033 O O . LEU A 1 254 ? -67.131 16.814 32.111 1.00 42.19 254 LEU A O 1
#

Secondary structure (DSSP, 8-state):
-HHHHHHHHHHHTTHHHHHHHHHS---SHHHHHHHHHHHHHHHHHHHHHHHHHHHHHHHHHHH-HHHHTT--HHHHHHHHHHHHHHHHHHHHHHHTTEEEEEETTEEEEEEPP--HHHHHHHHHHHHIIIIITHHHHHHHHHHHHHHHHTTS--HHHHHHHHHHHHHHHHHHHHHHHHHHHHHHHHHHHHHTTT-HHHHHHHHHHHHHHHHHHHHHHHHHHHHHHHHHHHHHHHHHHHHSS--------PPP--

Nearest PDB structures (foldseek):
  7xbw-assembly1_R  TM=8.600E-01  e=5.804E-09  Homo sapiens
  8k3z-assembly1_A  TM=7.828E-01  e=2.006E-09  Homo sapiens
  6lfo-assembly1_R  TM=7.646E-01  e=7.388E-09  Homo sapiens
  7xbx-assembly1_R  TM=8.481E-01  e=7.872E-08  Homo sapiens
  8zjd-assembly1_R  TM=7.103E-01  e=4.202E-08  Homo sapiens

Solvent-accessible surface area (backbone atoms only — not comparable to full-atom values): 13802 Å² total; per-residue (Å²): 108,66,68,40,54,52,20,24,51,50,36,50,66,47,46,65,60,53,55,49,26,71,75,67,41,47,81,73,52,49,69,49,38,33,53,44,46,32,42,36,39,21,17,51,43,25,30,52,52,43,54,47,49,52,43,50,50,52,32,41,48,71,77,36,50,74,63,44,74,67,65,47,72,69,60,54,53,50,54,60,51,48,38,50,55,53,12,41,57,59,13,52,71,56,29,77,42,41,32,68,41,78,58,95,92,33,41,33,71,37,73,56,92,63,58,69,68,61,49,48,52,50,49,48,49,51,43,38,69,70,35,67,54,50,48,57,52,47,51,52,36,47,54,54,37,52,60,50,53,76,73,43,98,49,70,76,53,52,56,55,49,49,52,53,48,51,52,52,53,50,48,51,65,41,44,46,57,45,52,54,51,46,50,50,52,51,53,36,63,71,37,39,88,81,38,56,70,60,25,54,56,49,51,51,51,48,62,70,41,46,66,62,36,56,46,31,57,50,49,51,36,56,48,52,63,50,54,52,52,54,55,51,50,54,48,54,53,63,69,69,52,78,82,81,74,82,79,78,75,83,83,84,87,132

Foldseek 3Di:
DVQLLVLLVLLCVCVVQQVVCVVAFNPPFFVVLLVSLLSNQLSLQLNLLVLLVLLVLLLCCLPPVVVVVPDDPVNVVVSSVVSSVVSSVLSVLQSVQWGWDDDPNGTDTDGDDDDLVSLLVNLVSCCVSNPVVSPVSNVVSLVSSVVRCVVDPPPVSVLVNVLSVVLSVLSCVLCVLVNVLSVLSNVLSVCCVPDVPVSVVSVVVSVVCVVVSVVSSSVSSVVSVVSVVVSVVVVVVVVPPDDPPPPPDDDDDD

InterPro domains:
  IPR000276 G protein-coupled receptor, rhodopsin-like [PF00001] (1-228)
  IPR000276 G protein-coupled receptor, rhodopsin-like [PR00237] (40-62)
  IPR000276 G protein-coupled receptor, rhodopsin-like [PR00237] (123-146)
  IPR000276 G protein-coupled receptor, rhodopsin-like [PR00237] (160-184)
  IPR000276 G protein-coupled receptor, rhodopsin-like [PR00237] (210-236)
  IPR000276 G protein-coupled receptor, rhodopsin-like [PS00237] (46-62)
  IPR017452 GPCR, rhodopsin-like, 7TM [PS50262] (1-228)
  IPR050119 C-C chemokine receptor type 1-9-like [PTHR10489] (1-240)